Protein AF-E9GDT6-F1 (afdb_monomer_lite)

Structure (mmCIF, N/CA/C/O backbone):
data_AF-E9GDT6-F1
#
_entry.id   AF-E9GDT6-F1
#
loop_
_atom_site.group_PDB
_atom_site.id
_atom_site.type_symbol
_atom_site.label_atom_id
_atom_site.label_alt_id
_atom_site.label_comp_id
_atom_site.label_asym_id
_atom_site.label_entity_id
_atom_site.label_seq_id
_atom_site.pdbx_PDB_ins_code
_atom_site.Cartn_x
_atom_site.Cartn_y
_atom_site.Cartn_z
_atom_site.occupancy
_atom_site.B_iso_or_equiv
_atom_site.auth_seq_id
_atom_site.auth_comp_id
_atom_site.auth_asym_id
_atom_site.auth_atom_id
_atom_site.pdbx_PDB_model_num
ATOM 1 N N . MET A 1 1 ? 36.518 -68.217 -34.421 1.00 42.62 1 MET A N 1
ATOM 2 C CA . MET A 1 1 ? 36.313 -67.340 -33.250 1.00 42.62 1 MET A CA 1
ATOM 3 C C . MET A 1 1 ? 37.168 -66.094 -33.430 1.00 42.62 1 MET A C 1
ATOM 5 O O . MET A 1 1 ? 38.384 -66.192 -33.372 1.00 42.62 1 MET A O 1
ATOM 9 N N . LYS A 1 2 ? 36.540 -64.960 -33.754 1.00 35.53 2 LYS A N 1
ATOM 10 C CA . LYS A 1 2 ? 37.133 -63.612 -33.781 1.00 35.53 2 LYS A CA 1
ATOM 11 C C . LYS A 1 2 ? 36.226 -62.735 -32.908 1.00 35.53 2 LYS A C 1
ATOM 13 O O . LYS A 1 2 ? 35.011 -62.882 -33.054 1.00 35.53 2 LYS A O 1
ATOM 18 N N . PRO A 1 3 ? 36.750 -61.902 -31.997 1.00 42.06 3 PRO A N 1
ATOM 19 C CA . PRO A 1 3 ? 35.906 -61.077 -31.147 1.00 42.06 3 PRO A CA 1
ATOM 20 C C . PRO A 1 3 ? 35.396 -59.866 -31.937 1.00 42.06 3 PRO A C 1
ATOM 22 O O . PRO A 1 3 ? 36.127 -59.266 -32.721 1.00 42.06 3 PRO A O 1
ATOM 25 N N . SER A 1 4 ? 34.119 -59.545 -31.749 1.00 34.94 4 SER A N 1
ATOM 26 C CA . SER A 1 4 ? 33.461 -58.350 -32.269 1.00 34.94 4 SER A CA 1
ATOM 27 C C . SER A 1 4 ? 33.846 -57.134 -31.423 1.00 34.94 4 SER A C 1
ATOM 29 O O . SER A 1 4 ? 33.503 -57.074 -30.241 1.00 34.94 4 SER A O 1
ATOM 31 N N . GLU A 1 5 ? 34.529 -56.161 -32.020 1.00 38.19 5 GLU A N 1
ATOM 32 C CA . GLU A 1 5 ? 34.753 -54.845 -31.418 1.00 38.19 5 GLU A CA 1
ATOM 33 C C . GLU A 1 5 ? 33.483 -53.993 -31.549 1.00 38.19 5 GLU A C 1
ATOM 35 O O . GLU A 1 5 ? 33.106 -53.557 -32.637 1.00 38.19 5 GLU A O 1
ATOM 40 N N . ASN A 1 6 ? 32.809 -53.759 -30.423 1.00 37.72 6 ASN A N 1
ATOM 41 C CA . ASN A 1 6 ? 31.739 -52.773 -30.312 1.00 37.72 6 ASN A CA 1
ATOM 42 C C . ASN A 1 6 ? 32.357 -51.372 -30.207 1.00 37.72 6 ASN A C 1
ATOM 44 O O . ASN A 1 6 ? 32.799 -50.956 -29.137 1.00 37.72 6 ASN A O 1
ATOM 48 N N . PHE A 1 7 ? 32.366 -50.629 -31.313 1.00 34.44 7 PHE A N 1
ATOM 49 C CA . PHE A 1 7 ? 32.666 -49.198 -31.307 1.00 34.44 7 PHE A CA 1
ATOM 50 C C . PHE A 1 7 ? 31.481 -48.419 -30.718 1.00 34.44 7 PHE A C 1
ATOM 52 O O . PHE A 1 7 ? 30.481 -48.164 -31.390 1.00 34.44 7 PHE A O 1
ATOM 59 N N . VAL A 1 8 ? 31.604 -48.008 -29.456 1.00 35.28 8 VAL A N 1
ATOM 60 C CA . VAL A 1 8 ? 30.729 -47.000 -28.848 1.00 35.28 8 VAL A CA 1
ATOM 61 C C . VAL A 1 8 ? 31.073 -45.648 -29.474 1.00 35.28 8 VAL A C 1
ATOM 63 O O . VAL A 1 8 ? 32.099 -45.045 -29.164 1.00 35.28 8 VAL A O 1
ATOM 66 N N . ARG A 1 9 ? 30.225 -45.161 -30.384 1.00 31.59 9 ARG A N 1
ATOM 67 C CA . ARG A 1 9 ? 30.293 -43.777 -30.866 1.00 31.59 9 ARG A CA 1
ATOM 68 C C . ARG A 1 9 ? 29.748 -42.860 -29.772 1.00 31.59 9 ARG A C 1
ATOM 70 O O . ARG A 1 9 ? 28.539 -42.720 -29.624 1.00 31.59 9 ARG A O 1
ATOM 77 N N . ILE A 1 10 ? 30.641 -42.241 -29.006 1.00 31.06 10 ILE A N 1
ATOM 78 C CA . ILE A 1 10 ? 30.292 -41.117 -28.134 1.00 31.06 10 ILE A CA 1
ATOM 79 C C . ILE A 1 10 ? 30.039 -39.917 -29.049 1.00 31.06 10 ILE A C 1
ATOM 81 O O . ILE A 1 10 ? 30.973 -39.320 -29.584 1.00 31.06 10 ILE A O 1
ATOM 85 N N . ALA A 1 11 ? 28.768 -39.591 -29.273 1.00 28.42 11 ALA A N 1
ATOM 86 C CA . ALA A 1 11 ? 28.386 -38.324 -29.873 1.00 28.42 11 ALA A CA 1
ATOM 87 C C . ALA A 1 11 ? 28.656 -37.219 -28.844 1.00 28.42 11 ALA A C 1
ATOM 89 O O . ALA A 1 11 ? 27.900 -37.040 -27.890 1.00 28.42 11 ALA A O 1
ATOM 90 N N . VAL A 1 12 ? 29.764 -36.500 -29.012 1.00 28.36 12 VAL A N 1
ATOM 91 C CA . VAL A 1 12 ? 30.008 -35.254 -28.287 1.00 28.36 12 VAL A CA 1
ATOM 92 C C . VAL A 1 12 ? 29.066 -34.213 -28.887 1.00 28.36 12 VAL A C 1
ATOM 94 O O . VAL A 1 12 ? 29.353 -33.627 -29.927 1.00 28.36 12 VAL A O 1
ATOM 97 N N . VAL A 1 13 ? 27.902 -34.027 -28.264 1.00 28.48 13 VAL A N 1
ATOM 98 C CA . VAL A 1 13 ? 27.007 -32.911 -28.577 1.00 28.48 13 VAL A CA 1
ATOM 99 C C . VAL A 1 13 ? 27.641 -31.658 -27.984 1.00 28.48 13 VAL A C 1
ATOM 101 O O . VAL A 1 13 ? 27.490 -31.359 -26.801 1.00 28.48 13 VAL A O 1
ATOM 104 N N . THR A 1 14 ? 28.409 -30.938 -28.794 1.00 30.16 14 THR A N 1
ATOM 105 C CA . THR A 1 14 ? 28.823 -29.574 -28.472 1.00 30.16 14 THR A CA 1
ATOM 106 C C . THR A 1 14 ? 27.584 -28.686 -28.509 1.00 30.16 14 THR A C 1
ATOM 108 O O . THR A 1 14 ? 27.091 -28.353 -29.585 1.00 30.16 14 THR A O 1
ATOM 111 N N . PHE A 1 15 ? 27.065 -28.311 -27.338 1.00 31.20 15 PHE A N 1
ATOM 112 C CA . PHE A 1 15 ? 26.118 -27.206 -27.219 1.00 31.20 15 PHE A CA 1
ATOM 113 C C . PHE A 1 15 ? 26.881 -25.908 -27.486 1.00 31.20 15 PHE A C 1
ATOM 115 O O . PHE A 1 15 ? 27.437 -25.296 -26.576 1.00 31.20 15 PHE A O 1
ATOM 122 N N . THR A 1 16 ? 26.945 -25.489 -28.745 1.00 30.03 16 THR A N 1
ATOM 123 C CA . THR A 1 16 ? 27.294 -24.112 -29.088 1.00 30.03 16 THR A CA 1
ATOM 124 C C . THR A 1 16 ? 26.115 -23.243 -28.671 1.00 30.03 16 THR A C 1
ATOM 126 O O . THR A 1 16 ? 25.161 -23.048 -29.420 1.00 30.03 16 THR A O 1
ATOM 129 N N . LEU A 1 17 ? 26.158 -22.750 -27.433 1.00 34.25 17 LEU A N 1
ATOM 130 C CA . LEU A 1 17 ? 25.361 -21.598 -27.042 1.00 34.25 17 LEU A CA 1
ATOM 131 C C . LEU A 1 17 ? 25.826 -20.452 -27.938 1.00 34.25 17 LEU A C 1
ATOM 133 O O . LEU A 1 17 ? 26.930 -19.934 -27.766 1.00 34.25 17 LEU A O 1
ATOM 137 N N . VAL A 1 18 ? 25.009 -20.085 -28.923 1.00 34.56 18 VAL A N 1
ATOM 138 C CA . VAL A 1 18 ? 25.156 -18.813 -29.631 1.00 34.56 18 VAL A CA 1
ATOM 139 C C . VAL A 1 18 ? 24.715 -17.731 -28.648 1.00 34.56 18 VAL A C 1
ATOM 141 O O . VAL A 1 18 ? 23.637 -17.160 -28.759 1.00 34.56 18 VAL A O 1
ATOM 144 N N . TYR A 1 19 ? 25.529 -17.504 -27.618 1.00 38.28 19 TYR A N 1
ATOM 145 C CA . TYR A 1 19 ? 25.509 -16.243 -26.904 1.00 38.28 19 TYR A CA 1
ATOM 146 C C . TYR A 1 19 ? 25.952 -15.202 -27.920 1.00 38.28 19 TYR A C 1
ATOM 148 O O . TYR A 1 19 ? 27.039 -15.316 -28.493 1.00 38.28 19 TYR A O 1
ATOM 156 N N . SER A 1 20 ? 25.110 -14.208 -28.190 1.00 39.91 20 SER A N 1
ATOM 157 C CA . SER A 1 20 ? 25.596 -13.030 -28.890 1.00 39.91 20 SER A CA 1
ATOM 158 C C . SER A 1 20 ? 26.776 -12.487 -28.078 1.00 39.91 20 SER A C 1
ATOM 160 O O . SER A 1 20 ? 26.659 -12.242 -26.876 1.00 39.91 20 SER A O 1
ATOM 162 N N . ALA A 1 21 ? 27.935 -12.330 -28.722 1.00 40.53 21 ALA A N 1
ATOM 163 C CA . ALA A 1 21 ? 29.155 -11.833 -28.080 1.00 40.53 21 ALA A CA 1
ATOM 164 C C . ALA A 1 21 ? 28.940 -10.480 -27.359 1.00 40.53 21 ALA A C 1
ATOM 166 O O . ALA A 1 21 ? 29.687 -10.137 -26.445 1.00 40.53 21 ALA A O 1
ATOM 167 N N . THR A 1 22 ? 27.866 -9.762 -27.705 1.00 45.84 22 THR A N 1
ATOM 168 C CA . THR A 1 22 ? 27.430 -8.503 -27.096 1.00 45.84 22 THR A CA 1
ATOM 169 C C . THR A 1 22 ? 26.979 -8.622 -25.636 1.00 45.84 22 THR A C 1
ATOM 171 O O . THR A 1 22 ? 27.192 -7.681 -24.876 1.00 45.84 22 THR A O 1
ATOM 174 N N . ILE A 1 23 ? 26.415 -9.758 -25.195 1.00 43.19 23 ILE A N 1
ATOM 175 C CA . ILE A 1 23 ? 25.997 -9.924 -23.787 1.00 43.19 23 ILE A CA 1
ATOM 176 C C . ILE A 1 23 ? 27.216 -10.195 -22.893 1.00 43.19 23 ILE A C 1
ATOM 178 O O . ILE A 1 23 ? 27.286 -9.703 -21.768 1.00 43.19 23 ILE A O 1
ATOM 182 N N . THR A 1 24 ? 28.218 -10.921 -23.397 1.00 41.47 24 THR A N 1
ATOM 183 C CA . THR A 1 24 ? 29.460 -11.211 -22.662 1.00 41.47 24 THR A CA 1
ATOM 184 C C . THR A 1 24 ? 30.282 -9.957 -22.362 1.00 41.47 24 THR A C 1
ATOM 186 O O . THR A 1 24 ? 30.757 -9.821 -21.233 1.00 41.47 24 THR A O 1
ATOM 189 N N . ASP A 1 25 ? 30.361 -8.992 -23.282 1.00 37.44 25 ASP A N 1
ATOM 190 C CA . ASP A 1 25 ? 31.073 -7.728 -23.026 1.00 37.44 25 ASP A CA 1
ATOM 191 C C . ASP A 1 25 ? 30.394 -6.860 -21.952 1.00 37.44 25 ASP A C 1
ATOM 193 O O . ASP A 1 25 ? 31.061 -6.103 -21.249 1.00 37.44 25 ASP A O 1
ATOM 197 N N . ALA A 1 26 ? 29.083 -7.011 -21.731 1.00 41.03 26 ALA A N 1
ATOM 198 C CA . ALA A 1 26 ? 28.387 -6.316 -20.648 1.00 41.03 26 ALA A CA 1
ATOM 199 C C . ALA A 1 26 ? 28.685 -6.904 -19.253 1.00 41.03 26 ALA A C 1
ATOM 201 O O . ALA A 1 26 ? 28.441 -6.244 -18.243 1.00 41.03 26 ALA A O 1
ATOM 202 N N . THR A 1 27 ? 29.211 -8.132 -19.162 1.00 43.19 27 THR A N 1
ATOM 203 C CA . THR A 1 27 ? 29.396 -8.826 -17.872 1.00 43.19 27 THR A CA 1
ATOM 204 C C . THR A 1 27 ? 30.726 -8.539 -17.174 1.00 43.19 27 THR A C 1
ATOM 206 O O . THR A 1 27 ? 30.811 -8.744 -15.963 1.00 43.19 27 THR A O 1
ATOM 209 N N . TYR A 1 28 ? 31.742 -8.024 -17.878 1.00 38.91 28 TYR A N 1
ATOM 210 C CA . TYR A 1 28 ? 33.104 -7.923 -17.329 1.00 38.91 28 TYR A CA 1
ATOM 211 C C . TYR A 1 28 ? 33.519 -6.538 -16.792 1.00 38.91 28 TYR A C 1
ATOM 213 O O . TYR A 1 28 ? 34.427 -6.470 -15.968 1.00 38.91 28 TYR A O 1
ATOM 221 N N . GLU A 1 29 ? 32.820 -5.446 -17.124 1.00 43.00 29 GLU A N 1
ATOM 222 C CA . GLU A 1 29 ? 33.062 -4.099 -16.546 1.00 43.00 29 GLU A CA 1
ATOM 223 C C . GLU A 1 29 ? 32.140 -3.766 -15.352 1.00 43.00 29 GLU A C 1
ATOM 225 O O . GLU A 1 29 ? 31.760 -2.615 -15.088 1.00 43.00 29 GLU A O 1
ATOM 230 N N . TYR A 1 30 ? 31.703 -4.787 -14.612 1.00 47.88 30 TYR A N 1
ATOM 231 C CA . TYR A 1 30 ? 30.580 -4.621 -13.691 1.00 47.88 30 TYR A CA 1
ATOM 232 C C . TYR A 1 30 ? 30.911 -3.934 -12.351 1.00 47.88 30 TYR A C 1
ATOM 234 O O . TYR A 1 30 ? 30.015 -3.668 -11.553 1.00 47.88 30 TYR A O 1
ATOM 242 N N . TYR A 1 31 ? 32.163 -3.549 -12.106 1.00 48.62 31 TYR A N 1
ATOM 243 C CA . TYR A 1 31 ? 32.559 -2.876 -10.868 1.00 48.62 31 TYR A CA 1
ATOM 244 C C . TYR A 1 31 ? 33.466 -1.676 -11.140 1.00 48.62 31 TYR A C 1
ATOM 246 O O . TYR A 1 31 ? 34.683 -1.764 -11.026 1.00 48.62 31 TYR A O 1
ATOM 254 N N . ASP A 1 32 ? 32.847 -0.529 -11.420 1.00 55.81 32 ASP A N 1
ATOM 255 C CA . ASP A 1 32 ? 33.465 0.759 -11.108 1.00 55.81 32 ASP A CA 1
ATOM 256 C C . ASP A 1 32 ? 32.705 1.399 -9.932 1.00 55.81 32 ASP A C 1
ATOM 258 O O . ASP A 1 32 ? 31.657 2.029 -10.137 1.00 55.81 32 ASP A O 1
ATOM 262 N N . PRO A 1 33 ? 33.182 1.203 -8.686 1.00 51.78 33 PRO A N 1
ATOM 263 C CA . PRO A 1 33 ? 32.577 1.786 -7.492 1.00 51.78 33 PRO A CA 1
ATOM 264 C C . PRO A 1 33 ? 32.643 3.327 -7.445 1.00 51.78 33 PRO A C 1
ATOM 266 O O . PRO A 1 33 ? 32.122 3.903 -6.494 1.00 51.78 33 PRO A O 1
ATOM 269 N N . GLY A 1 34 ? 33.245 3.998 -8.438 1.00 53.25 34 GLY A N 1
ATOM 270 C CA . GLY A 1 34 ? 33.309 5.461 -8.539 1.00 53.25 34 GLY A CA 1
ATOM 271 C C . GLY A 1 34 ? 32.341 6.099 -9.540 1.00 53.25 34 GLY A C 1
ATOM 272 O O . GLY A 1 34 ? 32.252 7.322 -9.596 1.00 53.25 34 GLY A O 1
ATOM 273 N N . SER A 1 35 ? 31.603 5.311 -10.325 1.00 62.16 35 SER A N 1
ATOM 274 C CA . SER A 1 35 ? 30.915 5.836 -11.515 1.00 62.16 35 SER A CA 1
ATOM 275 C C . SER A 1 35 ? 29.661 6.695 -11.237 1.00 62.16 35 SER A C 1
ATOM 277 O O . SER A 1 35 ? 29.151 7.358 -12.144 1.00 62.16 35 SER A O 1
ATOM 279 N N . GLY A 1 36 ? 29.198 6.757 -9.981 1.00 75.75 36 GLY A N 1
ATOM 280 C CA . GLY A 1 36 ? 28.085 7.611 -9.548 1.00 75.75 36 GLY A CA 1
ATOM 281 C C . GLY A 1 36 ? 26.797 7.411 -10.360 1.00 75.75 36 GLY A C 1
ATOM 282 O O . GLY A 1 36 ? 26.612 6.419 -11.068 1.00 75.75 36 GLY A O 1
ATOM 283 N N . THR A 1 37 ? 25.886 8.377 -10.274 1.00 82.12 37 THR A N 1
ATOM 284 C CA . THR A 1 37 ? 24.603 8.346 -10.996 1.00 82.12 37 THR A CA 1
ATOM 285 C C . THR A 1 37 ? 24.788 8.372 -12.517 1.00 82.12 37 THR A C 1
ATOM 287 O O . THR A 1 37 ? 24.095 7.660 -13.241 1.00 82.12 37 THR A O 1
ATOM 290 N N . ALA A 1 38 ? 25.783 9.113 -13.015 1.00 84.25 38 ALA A N 1
ATOM 291 C CA . ALA A 1 38 ? 26.068 9.223 -14.447 1.00 84.25 38 ALA A CA 1
ATOM 292 C C . ALA A 1 38 ? 26.521 7.890 -15.070 1.00 84.25 38 ALA A C 1
ATOM 294 O O . ALA A 1 38 ? 26.060 7.517 -16.149 1.00 84.25 38 ALA A O 1
ATOM 295 N N . GLY A 1 39 ? 27.385 7.145 -14.377 1.00 82.12 39 GLY A N 1
ATOM 296 C CA . GLY A 1 39 ? 27.860 5.842 -14.828 1.00 82.12 39 GLY A CA 1
ATOM 297 C C . GLY A 1 39 ? 26.770 4.782 -14.847 1.00 82.12 39 GLY A C 1
ATOM 298 O O . GLY A 1 39 ? 26.700 3.990 -15.788 1.00 82.12 39 GLY A O 1
ATOM 299 N N . MET A 1 40 ? 25.875 4.801 -13.851 1.00 81.69 40 MET A N 1
ATOM 300 C CA . MET A 1 40 ? 24.670 3.972 -13.881 1.00 81.69 40 MET A CA 1
ATOM 301 C C . MET A 1 40 ? 23.833 4.312 -15.112 1.00 81.69 40 MET A C 1
ATOM 303 O O . MET A 1 40 ? 23.597 3.426 -15.928 1.00 81.69 40 MET A O 1
ATOM 307 N N . MET A 1 41 ? 23.488 5.585 -15.320 1.00 84.69 41 MET A N 1
ATOM 308 C CA . MET A 1 41 ? 22.674 6.019 -16.462 1.00 84.69 41 MET A CA 1
ATOM 309 C C . MET A 1 41 ? 23.278 5.634 -17.819 1.00 84.69 41 MET A C 1
ATOM 311 O O . MET A 1 41 ? 22.560 5.133 -18.679 1.00 84.69 41 MET A O 1
ATOM 315 N N . ALA A 1 42 ? 24.593 5.772 -18.010 1.00 84.38 42 ALA A N 1
ATOM 316 C CA . ALA A 1 42 ? 25.257 5.345 -19.245 1.00 84.38 42 ALA A CA 1
ATOM 317 C C . ALA A 1 42 ? 25.077 3.838 -19.519 1.00 84.38 42 ALA A C 1
ATOM 319 O O . ALA A 1 42 ? 24.827 3.433 -20.656 1.00 84.38 42 ALA A O 1
ATOM 320 N N . LYS A 1 43 ? 25.145 3.003 -18.472 1.00 81.25 43 LYS A N 1
ATOM 321 C CA . LYS A 1 43 ? 24.885 1.558 -18.573 1.00 81.25 43 LYS A CA 1
ATOM 322 C C . LYS A 1 43 ? 23.414 1.265 -18.877 1.00 81.25 43 LYS A C 1
ATOM 324 O O . LYS A 1 43 ? 23.134 0.370 -19.670 1.00 81.25 43 LYS A O 1
ATOM 329 N N . MET A 1 44 ? 22.483 2.020 -18.290 1.00 85.06 44 MET A N 1
ATOM 330 C CA . MET A 1 44 ? 21.049 1.875 -18.571 1.00 85.06 44 MET A CA 1
ATOM 331 C C . MET A 1 44 ? 20.703 2.264 -20.009 1.00 85.06 44 MET A C 1
ATOM 333 O O . MET A 1 44 ? 19.924 1.565 -20.644 1.00 85.06 44 MET A O 1
ATOM 337 N N . ASN A 1 45 ? 21.313 3.324 -20.541 1.00 87.56 45 ASN A N 1
ATOM 338 C CA . ASN A 1 45 ? 21.118 3.741 -21.931 1.00 87.56 45 ASN A CA 1
ATOM 339 C C . ASN A 1 45 ? 21.646 2.681 -22.907 1.00 87.56 45 ASN A C 1
ATOM 341 O O . ASN A 1 45 ? 20.978 2.350 -23.876 1.00 87.56 45 ASN A O 1
ATOM 345 N N . ARG A 1 46 ? 22.798 2.061 -22.612 1.00 85.56 46 ARG A N 1
ATOM 346 C CA . ARG A 1 46 ? 23.288 0.932 -23.419 1.00 85.56 46 ARG A CA 1
ATOM 347 C C . ARG A 1 46 ? 22.324 -0.260 -23.387 1.00 85.56 46 ARG A C 1
ATOM 349 O O . ARG A 1 46 ? 22.092 -0.878 -24.418 1.00 85.56 46 ARG A O 1
ATOM 356 N N . MET A 1 47 ? 21.775 -0.593 -22.216 1.00 83.81 47 MET A N 1
ATOM 357 C CA . MET A 1 47 ? 20.771 -1.658 -22.090 1.00 83.81 47 MET A CA 1
ATOM 358 C C . MET A 1 47 ? 19.520 -1.339 -22.913 1.00 83.81 47 MET A C 1
ATOM 360 O O . MET A 1 47 ? 18.979 -2.212 -23.582 1.00 83.81 47 MET A O 1
ATOM 364 N N . GLU A 1 48 ? 19.082 -0.083 -22.894 1.00 87.94 48 GLU A N 1
ATOM 365 C CA . GLU A 1 48 ? 17.965 0.388 -23.705 1.00 87.94 48 GLU A CA 1
ATOM 366 C C . GLU A 1 48 ? 18.180 0.133 -25.198 1.00 87.94 48 GLU A C 1
ATOM 368 O O . GLU A 1 48 ? 17.297 -0.426 -25.847 1.00 87.94 48 GLU A O 1
ATOM 373 N N . ASP A 1 49 ? 19.355 0.486 -25.724 1.00 87.38 49 ASP A N 1
ATOM 374 C CA . ASP A 1 49 ? 19.701 0.270 -27.130 1.00 87.38 49 ASP A CA 1
ATOM 375 C C . ASP A 1 49 ? 19.640 -1.221 -27.502 1.00 87.38 49 ASP A C 1
ATOM 377 O O . ASP A 1 49 ? 19.145 -1.582 -28.570 1.00 87.38 49 ASP A O 1
ATOM 381 N N . GLU A 1 50 ? 20.114 -2.109 -26.621 1.00 84.38 50 GLU A N 1
ATOM 382 C CA . GLU A 1 50 ? 20.048 -3.560 -26.839 1.00 84.38 50 GLU A CA 1
ATOM 383 C C . GLU A 1 50 ? 18.604 -4.082 -26.812 1.00 84.38 50 GLU A C 1
ATOM 385 O O . GLU A 1 50 ? 18.233 -4.908 -27.649 1.00 84.38 50 GLU A O 1
ATOM 390 N N . ILE A 1 51 ? 17.758 -3.556 -25.921 1.00 86.94 51 ILE A N 1
ATOM 391 C CA . ILE A 1 51 ? 16.325 -3.877 -25.892 1.00 86.94 51 ILE A CA 1
ATOM 392 C C . ILE A 1 51 ? 15.651 -3.422 -27.188 1.00 86.94 51 ILE A C 1
ATOM 394 O O . ILE A 1 51 ? 14.908 -4.196 -27.786 1.00 86.94 51 ILE A O 1
ATOM 398 N N . GLN A 1 52 ? 15.918 -2.201 -27.657 1.00 89.88 52 GLN A N 1
ATOM 399 C CA . GLN A 1 52 ? 15.345 -1.693 -28.908 1.00 89.88 52 GLN A CA 1
ATOM 400 C C . GLN A 1 52 ? 15.732 -2.568 -30.105 1.00 89.88 52 GLN A C 1
ATOM 402 O O . GLN A 1 52 ? 14.875 -2.897 -30.925 1.00 89.88 52 GLN A O 1
ATOM 407 N N . LYS A 1 53 ? 16.997 -3.000 -30.187 1.00 86.12 53 LYS A N 1
ATOM 408 C CA . LYS A 1 53 ? 17.461 -3.923 -31.236 1.00 86.12 53 LYS A CA 1
ATOM 409 C C . LYS A 1 53 ? 16.758 -5.279 -31.165 1.00 86.12 53 LYS A C 1
ATOM 411 O O . LYS A 1 53 ? 16.368 -5.801 -32.205 1.00 86.12 53 LYS A O 1
ATOM 416 N N . ALA A 1 54 ? 16.583 -5.834 -29.964 1.00 84.75 54 ALA A N 1
ATOM 417 C CA . ALA A 1 54 ? 15.890 -7.108 -29.766 1.00 84.75 54 ALA A CA 1
ATOM 418 C C . ALA A 1 54 ? 14.393 -7.020 -30.111 1.00 84.75 54 ALA A C 1
ATOM 420 O O . ALA A 1 54 ? 13.840 -7.929 -30.720 1.00 84.75 54 ALA A O 1
ATOM 421 N N . LEU A 1 55 ? 13.733 -5.909 -29.776 1.00 85.69 55 LEU A N 1
ATOM 422 C CA . LEU A 1 55 ? 12.339 -5.674 -30.165 1.00 85.69 55 LEU A CA 1
ATOM 423 C C . LEU A 1 55 ? 12.197 -5.518 -31.687 1.00 85.69 55 LEU A C 1
ATOM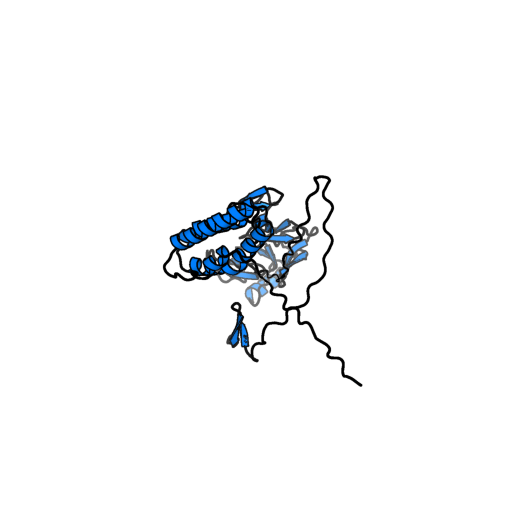 425 O O . LEU A 1 55 ? 11.242 -6.022 -32.270 1.00 85.69 55 LEU A O 1
ATOM 429 N N . ALA A 1 56 ? 13.160 -4.867 -32.344 1.00 87.12 56 ALA A N 1
ATOM 430 C CA . ALA A 1 56 ? 13.168 -4.708 -33.797 1.00 87.12 56 ALA A CA 1
ATOM 431 C C . ALA A 1 56 ? 13.453 -6.016 -34.561 1.00 87.12 56 ALA A C 1
ATOM 433 O O . ALA A 1 56 ? 13.140 -6.101 -35.748 1.00 87.12 56 ALA A O 1
ATOM 434 N N . SER A 1 57 ? 14.046 -7.024 -33.911 1.00 82.50 57 SER A N 1
ATOM 435 C CA . SER A 1 57 ? 14.366 -8.318 -34.527 1.00 82.50 57 SER A CA 1
ATOM 436 C C . SER A 1 57 ? 13.214 -9.335 -34.478 1.00 82.50 57 SER A C 1
ATOM 438 O O . SER A 1 57 ? 13.367 -10.426 -35.026 1.00 82.50 57 SER A O 1
ATOM 440 N N . ASP A 1 58 ? 12.088 -8.996 -33.829 1.00 74.50 58 ASP A N 1
ATOM 441 C CA . ASP A 1 58 ? 10.932 -9.877 -33.562 1.00 74.50 58 ASP A CA 1
ATOM 442 C C . ASP A 1 58 ? 11.320 -11.206 -32.870 1.00 74.50 58 ASP A C 1
ATOM 444 O O . ASP A 1 58 ? 10.637 -12.231 -32.936 1.00 74.50 58 ASP A O 1
ATOM 448 N N . CYS A 1 59 ? 12.470 -11.207 -32.187 1.00 78.44 59 CYS A N 1
ATOM 449 C CA . CYS A 1 59 ? 13.032 -12.376 -31.533 1.00 78.44 59 CYS A CA 1
ATOM 450 C C . CYS A 1 59 ? 12.617 -12.397 -30.058 1.00 78.44 59 CYS A C 1
ATOM 452 O O . CYS A 1 59 ? 13.350 -11.948 -29.177 1.00 78.44 59 CYS A O 1
ATOM 454 N N . SER A 1 60 ? 11.437 -12.956 -29.774 1.00 74.38 60 SER A N 1
ATOM 455 C CA . SER A 1 60 ? 10.878 -13.029 -28.412 1.00 74.38 60 SER A CA 1
ATOM 456 C C . SER A 1 60 ? 11.815 -13.684 -27.385 1.00 74.38 60 SER A C 1
ATOM 458 O O . SER A 1 60 ? 11.790 -13.338 -26.204 1.00 74.38 60 SER A O 1
ATOM 460 N N . THR A 1 61 ? 12.693 -14.590 -27.824 1.00 76.81 61 THR A N 1
ATOM 461 C CA . THR A 1 61 ? 13.708 -15.229 -26.977 1.00 76.81 61 THR A CA 1
ATOM 462 C C . THR A 1 61 ? 14.786 -14.244 -26.521 1.00 76.81 61 THR A C 1
ATOM 464 O O . THR A 1 61 ? 15.131 -14.246 -25.343 1.00 76.81 61 THR A O 1
ATOM 467 N N . GLN A 1 62 ? 15.237 -13.331 -27.390 1.00 76.69 62 GLN A N 1
ATOM 468 C CA . GLN A 1 62 ? 16.185 -12.270 -27.023 1.00 76.69 62 GLN A CA 1
ATOM 469 C C . GLN A 1 62 ? 15.576 -11.301 -26.004 1.00 76.69 62 GLN A C 1
ATOM 471 O O . GLN A 1 62 ? 16.231 -10.936 -25.030 1.00 76.69 62 GLN A O 1
ATOM 476 N N . THR A 1 63 ? 14.308 -10.922 -26.179 1.00 79.75 63 THR A N 1
ATOM 477 C CA . THR A 1 63 ? 13.586 -10.072 -25.218 1.00 79.75 63 THR A CA 1
ATOM 478 C C . THR A 1 63 ? 13.452 -10.754 -23.849 1.00 79.75 63 THR A C 1
ATOM 480 O O . THR A 1 63 ? 13.680 -10.120 -22.817 1.00 79.75 63 THR A O 1
ATOM 483 N N . ASN A 1 64 ? 13.153 -12.057 -23.820 1.00 79.56 64 ASN A N 1
ATOM 484 C CA . ASN A 1 64 ? 13.054 -12.840 -22.582 1.00 79.56 64 ASN A CA 1
ATOM 485 C C . ASN A 1 64 ? 14.405 -13.000 -21.866 1.00 79.56 64 ASN A C 1
ATOM 487 O O . ASN A 1 64 ? 14.469 -12.886 -20.637 1.00 79.56 64 ASN A O 1
ATOM 491 N N . ASP A 1 65 ? 15.483 -13.230 -22.617 1.00 80.12 65 ASP A N 1
ATOM 492 C CA . ASP A 1 65 ? 16.838 -13.334 -22.070 1.00 80.12 65 ASP A CA 1
ATOM 493 C C . ASP A 1 65 ? 17.290 -11.996 -21.471 1.00 80.12 65 ASP A C 1
ATOM 495 O O . ASP A 1 65 ? 17.791 -11.960 -20.343 1.00 80.12 65 ASP A O 1
ATOM 499 N N . LEU A 1 66 ? 17.038 -10.883 -22.172 1.00 82.00 66 LEU A N 1
ATOM 500 C CA . LEU A 1 66 ? 17.311 -9.534 -21.670 1.00 82.00 66 LEU A CA 1
ATOM 501 C C . LEU A 1 66 ? 16.494 -9.220 -20.412 1.00 82.00 66 LEU A C 1
ATOM 503 O O . LEU A 1 66 ? 17.055 -8.723 -19.438 1.00 82.00 66 LEU A O 1
ATOM 507 N N . SER A 1 67 ? 15.203 -9.563 -20.386 1.00 82.38 67 SER A N 1
ATOM 508 C CA . SER A 1 67 ? 14.350 -9.435 -19.195 1.00 82.38 67 SER A CA 1
ATOM 509 C C . SER A 1 67 ? 14.910 -10.211 -18.001 1.00 82.38 67 SER A C 1
ATOM 511 O O . SER A 1 67 ? 15.074 -9.662 -16.907 1.00 82.38 67 SER A O 1
ATOM 513 N N . THR A 1 68 ? 15.293 -11.469 -18.223 1.00 81.81 68 THR A N 1
ATOM 514 C CA . THR A 1 68 ? 15.854 -12.334 -17.181 1.00 81.81 68 THR A CA 1
ATOM 515 C C . THR A 1 68 ? 17.180 -11.786 -16.660 1.00 81.81 68 THR A C 1
ATOM 517 O O . THR A 1 68 ? 17.379 -11.693 -15.446 1.00 81.81 68 THR A O 1
ATOM 520 N N . TYR A 1 69 ? 18.082 -11.381 -17.556 1.00 80.25 69 TYR A N 1
ATOM 521 C CA . TYR A 1 69 ? 19.347 -10.741 -17.199 1.00 80.25 69 TYR A CA 1
ATOM 522 C C . TYR A 1 69 ? 19.116 -9.470 -16.372 1.00 80.25 69 TYR A C 1
ATOM 524 O O . TYR A 1 69 ? 19.753 -9.271 -15.329 1.00 80.25 69 TYR A O 1
ATOM 532 N N . MET A 1 70 ? 18.155 -8.646 -16.799 1.00 85.00 70 MET A N 1
ATOM 533 C CA . MET A 1 70 ? 17.810 -7.399 -16.136 1.00 85.00 70 MET A CA 1
ATOM 534 C C . MET A 1 70 ? 17.339 -7.634 -14.693 1.00 85.00 70 MET A C 1
ATOM 536 O O . MET A 1 70 ? 17.827 -6.972 -13.778 1.00 85.00 70 MET A O 1
ATOM 540 N N . GLN A 1 71 ? 16.445 -8.602 -14.467 1.00 81.31 71 GLN A N 1
ATOM 541 C CA . GLN A 1 71 ? 15.900 -8.895 -13.136 1.00 81.31 71 GLN A CA 1
ATOM 542 C C . GLN A 1 71 ? 16.889 -9.611 -12.205 1.00 81.31 71 GLN A C 1
ATOM 544 O O . GLN A 1 71 ? 16.933 -9.319 -11.011 1.00 81.31 71 GLN A O 1
ATOM 549 N N . THR A 1 72 ? 17.656 -10.576 -12.720 1.00 74.69 72 THR A N 1
ATOM 550 C CA . THR A 1 72 ? 18.416 -11.518 -11.875 1.00 74.69 72 THR A CA 1
ATOM 551 C C . THR A 1 72 ? 19.831 -11.057 -11.555 1.00 74.69 72 THR A C 1
ATOM 553 O O . THR A 1 72 ? 20.348 -11.368 -10.482 1.00 74.69 72 THR A O 1
ATOM 556 N N . LEU A 1 73 ? 20.464 -10.318 -12.467 1.00 74.44 73 LEU A N 1
ATOM 557 C CA . LEU A 1 73 ? 21.862 -9.907 -12.341 1.00 74.44 73 LEU A CA 1
ATOM 558 C C . LEU A 1 73 ? 21.992 -8.391 -12.300 1.00 74.44 73 LEU A C 1
ATOM 560 O O . LEU A 1 73 ? 22.662 -7.845 -11.424 1.00 74.44 73 LEU A O 1
ATOM 564 N N . TRP A 1 74 ? 21.353 -7.700 -13.236 1.00 81.88 74 TRP A N 1
ATOM 565 C CA . TRP A 1 74 ? 21.572 -6.273 -13.423 1.00 81.88 74 TRP A CA 1
ATOM 566 C C . TRP A 1 74 ? 20.952 -5.442 -12.288 1.00 81.88 74 TRP A C 1
ATOM 568 O O . TRP A 1 74 ? 21.660 -4.686 -11.617 1.00 81.88 74 TRP A O 1
ATOM 578 N N . TRP A 1 75 ? 19.657 -5.635 -12.010 1.00 82.69 75 TRP A N 1
ATOM 579 C CA . TRP A 1 75 ? 18.909 -4.848 -11.026 1.00 82.69 75 TRP A CA 1
ATOM 580 C C . TRP A 1 75 ? 19.428 -4.966 -9.587 1.00 82.69 75 TRP A C 1
ATOM 582 O O . TRP A 1 75 ? 19.635 -3.920 -8.970 1.00 82.69 75 TRP A O 1
ATOM 592 N N . PRO A 1 76 ? 19.737 -6.159 -9.038 1.00 80.31 76 PRO A N 1
ATOM 593 C CA . PRO A 1 76 ? 20.301 -6.258 -7.691 1.00 80.31 76 PRO A CA 1
ATOM 594 C C . PRO A 1 76 ? 21.605 -5.465 -7.528 1.00 80.31 76 PRO A C 1
ATOM 596 O O . PRO A 1 76 ? 21.844 -4.856 -6.484 1.00 80.31 76 PRO A O 1
ATOM 599 N N . ASN A 1 77 ? 22.435 -5.414 -8.575 1.00 75.38 77 ASN A N 1
ATOM 600 C CA . ASN A 1 77 ? 23.649 -4.606 -8.558 1.00 75.38 77 ASN A CA 1
ATOM 601 C C . ASN A 1 77 ? 23.351 -3.101 -8.638 1.00 75.38 77 ASN A C 1
ATOM 603 O O . ASN A 1 77 ? 23.998 -2.323 -7.939 1.00 75.38 77 ASN A O 1
ATOM 607 N N . ILE A 1 78 ? 22.371 -2.680 -9.444 1.00 79.38 78 ILE A N 1
ATOM 608 C CA . ILE A 1 78 ? 21.920 -1.282 -9.471 1.00 79.38 78 ILE A CA 1
ATOM 609 C C . ILE A 1 78 ? 21.377 -0.875 -8.098 1.00 79.38 78 ILE A C 1
ATOM 611 O O . ILE A 1 78 ? 21.809 0.140 -7.565 1.00 79.38 78 ILE A O 1
ATOM 615 N N . GLN A 1 79 ? 20.536 -1.695 -7.462 1.00 81.38 79 GLN A N 1
ATOM 616 C CA . GLN A 1 79 ? 20.044 -1.437 -6.103 1.00 81.38 79 GLN A CA 1
ATOM 617 C C . GLN A 1 79 ? 21.184 -1.314 -5.086 1.00 81.38 79 GLN A C 1
ATOM 619 O O . GLN A 1 79 ? 21.176 -0.418 -4.241 1.00 81.38 79 GLN A O 1
ATOM 624 N N . TYR A 1 80 ? 22.198 -2.177 -5.190 1.00 81.06 80 TYR A N 1
ATOM 625 C CA . TYR A 1 80 ? 23.393 -2.100 -4.353 1.00 81.06 80 TYR A CA 1
ATOM 626 C C . TYR A 1 80 ? 24.140 -0.767 -4.523 1.00 81.06 80 TYR A C 1
ATOM 628 O O . TYR A 1 80 ? 24.589 -0.193 -3.529 1.00 81.06 80 TYR A O 1
ATOM 636 N N . GLN A 1 81 ? 24.270 -0.249 -5.746 1.00 80.75 81 GLN A N 1
ATOM 637 C CA . GLN A 1 81 ? 24.891 1.058 -5.994 1.00 80.75 81 GLN A CA 1
ATOM 638 C C . GLN A 1 81 ? 23.987 2.218 -5.549 1.00 80.75 81 GLN A C 1
ATOM 640 O O . GLN A 1 81 ? 24.453 3.140 -4.883 1.00 80.75 81 GLN A O 1
ATOM 645 N N . MET A 1 82 ? 22.683 2.136 -5.824 1.00 82.69 82 MET A N 1
ATOM 646 C CA . MET A 1 82 ? 21.688 3.136 -5.429 1.00 82.69 82 MET A CA 1
ATOM 647 C C . MET A 1 82 ? 21.652 3.375 -3.918 1.00 82.69 82 MET A C 1
ATOM 649 O O . MET A 1 82 ? 21.524 4.513 -3.478 1.00 82.69 82 MET A O 1
ATOM 653 N N . ALA A 1 83 ? 21.835 2.324 -3.114 1.00 84.38 83 ALA A N 1
ATOM 654 C CA . ALA A 1 83 ? 21.886 2.426 -1.656 1.00 84.38 83 ALA A CA 1
ATOM 655 C C . ALA A 1 83 ? 23.050 3.293 -1.122 1.00 84.38 83 ALA A C 1
ATOM 657 O O . ALA A 1 83 ? 23.110 3.560 0.078 1.00 84.38 83 ALA A O 1
ATOM 658 N N . ARG A 1 84 ? 23.987 3.713 -1.984 1.00 86.19 84 ARG A N 1
ATOM 659 C CA . ARG A 1 84 ? 25.159 4.536 -1.637 1.00 86.19 84 ARG A CA 1
ATOM 660 C C . ARG A 1 84 ? 25.096 5.969 -2.154 1.00 86.19 84 ARG A C 1
ATOM 662 O O . ARG A 1 84 ? 26.008 6.736 -1.859 1.00 86.19 84 ARG A O 1
ATOM 669 N N . ILE A 1 85 ? 24.059 6.327 -2.907 1.00 83.12 85 ILE A N 1
ATOM 670 C CA . ILE A 1 85 ? 23.868 7.683 -3.431 1.00 83.12 85 ILE A CA 1
ATOM 671 C C . ILE A 1 85 ? 22.683 8.375 -2.734 1.00 83.12 85 ILE A C 1
ATOM 673 O O . ILE A 1 85 ? 21.777 7.690 -2.240 1.00 83.12 85 ILE A O 1
ATOM 677 N N . PRO A 1 86 ? 22.662 9.721 -2.678 1.00 89.56 86 PRO A N 1
ATOM 678 C CA . PRO A 1 86 ? 21.557 10.474 -2.087 1.00 89.56 86 PRO A CA 1
ATOM 679 C C . PRO A 1 86 ? 20.204 10.138 -2.728 1.00 89.56 86 PRO A C 1
ATOM 681 O O . PRO A 1 86 ? 20.120 9.927 -3.935 1.00 89.56 86 PRO A O 1
ATOM 684 N N . THR A 1 87 ? 19.118 10.166 -1.949 1.00 87.50 87 THR A N 1
ATOM 685 C CA . THR A 1 87 ? 17.761 9.818 -2.419 1.00 87.50 87 THR A CA 1
ATOM 686 C C . THR A 1 87 ? 17.316 10.624 -3.643 1.00 87.50 87 THR A C 1
ATOM 688 O O . THR A 1 87 ? 16.651 10.090 -4.524 1.00 87.50 87 THR A O 1
ATOM 691 N N . GLN A 1 88 ? 17.714 11.897 -3.738 1.00 89.62 88 GLN A N 1
ATOM 692 C CA . GLN A 1 88 ? 17.403 12.747 -4.894 1.00 89.62 88 GLN A CA 1
ATOM 693 C C . GLN A 1 88 ? 18.025 12.219 -6.196 1.00 89.62 88 GLN A C 1
ATOM 695 O O . GLN A 1 88 ? 17.412 12.310 -7.254 1.00 89.62 88 GLN A O 1
ATOM 700 N N . GLU A 1 89 ? 19.210 11.615 -6.115 1.00 89.12 89 GLU A N 1
ATOM 701 C CA . GLU A 1 89 ? 19.904 11.035 -7.266 1.00 89.12 89 GLU A CA 1
ATOM 702 C C . GLU A 1 89 ? 19.384 9.638 -7.639 1.00 89.12 89 GLU A C 1
ATOM 704 O O . GLU A 1 89 ? 19.613 9.163 -8.749 1.00 89.12 89 GLU A O 1
ATOM 709 N N . GLN A 1 90 ? 18.642 8.980 -6.745 1.00 89.19 90 GLN A N 1
ATOM 710 C CA . GLN A 1 90 ? 18.036 7.675 -7.021 1.00 89.19 90 GLN A CA 1
ATOM 711 C C . GLN A 1 90 ? 16.850 7.777 -7.989 1.00 89.19 90 GLN A C 1
ATOM 713 O O . GLN A 1 90 ? 16.604 6.843 -8.750 1.00 89.19 90 GLN A O 1
ATOM 718 N N . VAL A 1 91 ? 16.132 8.904 -7.986 1.00 89.94 91 VAL A N 1
ATOM 719 C CA . VAL A 1 91 ? 14.928 9.128 -8.805 1.00 89.94 91 VAL A CA 1
ATOM 720 C C . VAL A 1 91 ? 15.158 8.877 -10.305 1.00 89.94 91 VAL A C 1
ATOM 722 O O . VAL A 1 91 ? 14.431 8.053 -10.864 1.00 89.94 91 VAL A O 1
ATOM 725 N N . PRO A 1 92 ? 16.151 9.495 -10.979 1.00 90.94 92 PRO A N 1
ATOM 726 C CA . PRO A 1 92 ? 16.378 9.255 -12.408 1.00 90.94 92 PRO A CA 1
ATOM 727 C C . PRO A 1 92 ? 16.744 7.795 -12.718 1.00 90.94 92 PRO A C 1
ATOM 729 O O . PRO A 1 92 ? 16.314 7.258 -13.737 1.00 90.94 92 PRO A O 1
ATOM 732 N N . VAL A 1 93 ? 17.470 7.121 -11.818 1.00 89.81 93 VAL A N 1
ATOM 733 C CA . VAL A 1 93 ? 17.813 5.696 -11.965 1.00 89.81 93 VAL A CA 1
ATOM 734 C C . VAL A 1 93 ? 16.553 4.828 -11.889 1.00 89.81 93 VAL A C 1
ATOM 736 O O . VAL A 1 93 ? 16.365 3.936 -12.711 1.00 89.81 93 VAL A O 1
ATOM 739 N N . GLN A 1 94 ? 15.644 5.106 -10.950 1.00 89.38 94 GLN A N 1
ATOM 740 C CA . GLN A 1 94 ? 14.367 4.386 -10.845 1.00 89.38 94 GLN A CA 1
ATOM 741 C C . GLN A 1 94 ? 13.478 4.610 -12.069 1.00 89.38 94 GLN A C 1
ATOM 743 O O . GLN A 1 94 ? 12.890 3.658 -12.579 1.00 89.38 94 GLN A O 1
ATOM 748 N N . GLN A 1 95 ? 13.399 5.852 -12.554 1.00 91.69 95 GLN A N 1
ATOM 749 C CA . GLN A 1 95 ? 12.620 6.201 -13.743 1.00 91.69 95 GLN A CA 1
ATOM 750 C C . GLN A 1 95 ? 13.126 5.463 -14.980 1.00 91.69 95 GLN A C 1
ATOM 752 O O . GLN A 1 95 ? 12.342 4.833 -15.690 1.00 91.69 95 GLN A O 1
ATOM 757 N N . GLN A 1 96 ? 14.441 5.473 -15.204 1.00 91.44 96 GLN A N 1
ATOM 758 C CA . GLN A 1 96 ? 15.027 4.762 -16.332 1.00 91.44 96 GLN A CA 1
ATOM 759 C C . GLN A 1 96 ? 14.845 3.245 -16.190 1.00 91.44 96 GLN A C 1
ATOM 761 O O . GLN A 1 96 ? 14.590 2.565 -17.178 1.00 91.44 96 GLN A O 1
ATOM 766 N N . TYR A 1 97 ? 14.895 2.694 -14.974 1.00 89.94 97 TYR A N 1
ATOM 767 C CA . TYR A 1 97 ? 14.673 1.263 -14.761 1.00 89.94 97 TYR A CA 1
ATOM 768 C C . TYR A 1 97 ? 13.236 0.857 -15.099 1.00 89.94 97 TYR A C 1
ATOM 770 O O . TYR A 1 97 ? 13.026 -0.100 -15.843 1.00 89.94 97 TYR A O 1
ATOM 778 N N . ALA A 1 98 ? 12.251 1.621 -14.619 1.00 90.81 98 ALA A N 1
ATOM 779 C CA . ALA A 1 98 ? 10.848 1.383 -14.937 1.00 90.81 98 ALA A CA 1
ATOM 780 C C . ALA A 1 98 ? 10.578 1.473 -16.444 1.00 90.81 98 ALA A C 1
ATOM 782 O O . ALA A 1 98 ? 9.829 0.657 -16.982 1.00 90.81 98 ALA A O 1
ATOM 783 N N . ARG A 1 99 ? 11.251 2.394 -17.143 1.00 92.75 99 ARG A N 1
ATOM 784 C CA . ARG A 1 99 ? 11.185 2.499 -18.602 1.00 92.75 99 ARG A CA 1
ATOM 785 C C . ARG A 1 99 ? 11.692 1.237 -19.304 1.00 92.75 99 ARG A C 1
ATOM 787 O O . ARG A 1 99 ? 11.012 0.733 -20.195 1.00 92.75 99 ARG A O 1
ATOM 794 N N . LEU A 1 100 ? 12.835 0.691 -18.886 1.00 91.62 100 LEU A N 1
ATOM 795 C CA . LEU A 1 100 ? 13.358 -0.568 -19.437 1.00 91.62 100 LEU A CA 1
ATOM 796 C C . LEU A 1 100 ? 12.416 -1.744 -19.145 1.00 91.62 100 LEU A C 1
ATOM 798 O O . LEU A 1 100 ? 12.163 -2.567 -20.022 1.00 91.62 100 LEU A O 1
ATOM 802 N N . GLN A 1 101 ? 11.838 -1.793 -17.940 1.00 91.62 101 GLN A N 1
ATOM 803 C CA . GLN A 1 101 ? 10.828 -2.793 -17.594 1.00 91.62 101 GLN A CA 1
ATOM 804 C C . GLN A 1 101 ? 9.588 -2.700 -18.487 1.00 91.62 101 GLN A C 1
ATOM 806 O O . GLN A 1 101 ? 9.071 -3.732 -18.907 1.00 91.62 101 GLN A O 1
ATOM 811 N N . TYR A 1 102 ? 9.122 -1.487 -18.783 1.00 93.25 102 TYR A N 1
ATOM 812 C CA . TYR A 1 102 ? 7.990 -1.259 -19.676 1.00 93.25 102 TYR A CA 1
ATOM 813 C C . TYR A 1 102 ? 8.294 -1.723 -21.106 1.00 93.25 102 TYR A C 1
ATOM 815 O O . TYR A 1 102 ? 7.512 -2.470 -21.688 1.00 93.25 102 TYR A O 1
ATOM 823 N N . MET A 1 103 ? 9.466 -1.372 -21.648 1.00 91.75 103 MET A N 1
ATOM 824 C CA . MET A 1 103 ? 9.894 -1.815 -22.985 1.00 91.75 103 MET A CA 1
ATOM 825 C C . MET A 1 103 ? 9.962 -3.342 -23.114 1.00 91.75 103 MET A C 1
ATOM 827 O O . MET A 1 103 ? 9.642 -3.893 -24.162 1.00 91.75 103 MET A O 1
ATOM 831 N N . LEU A 1 104 ? 10.364 -4.025 -22.043 1.00 90.31 104 LEU A N 1
ATOM 832 C CA . LEU A 1 104 ? 10.456 -5.483 -21.981 1.00 90.31 104 LEU A CA 1
ATOM 833 C C . LEU A 1 104 ? 9.136 -6.167 -21.577 1.00 90.31 104 LEU A C 1
ATOM 835 O O . LEU A 1 104 ? 9.121 -7.378 -21.366 1.00 90.31 104 LEU A O 1
ATOM 839 N N . GLY A 1 105 ? 8.040 -5.417 -21.415 1.00 90.00 105 GLY A N 1
ATOM 840 C CA . GLY A 1 105 ? 6.732 -5.953 -21.022 1.00 90.00 105 GLY A CA 1
ATOM 841 C C . GLY A 1 105 ? 6.651 -6.473 -19.579 1.00 90.00 105 GLY A C 1
ATOM 842 O O . GLY A 1 105 ? 5.677 -7.128 -19.216 1.00 90.00 105 GLY A O 1
ATOM 843 N N . MET A 1 106 ? 7.654 -6.191 -18.741 1.00 88.81 106 MET A N 1
ATOM 844 C CA . MET A 1 106 ? 7.656 -6.537 -17.313 1.00 88.81 106 MET A CA 1
ATOM 845 C C . MET A 1 106 ? 6.821 -5.578 -16.467 1.00 88.81 106 MET A C 1
ATOM 847 O O . MET A 1 106 ? 6.321 -5.966 -15.414 1.00 88.81 106 MET A O 1
ATOM 851 N N . ARG A 1 107 ? 6.720 -4.316 -16.896 1.00 91.94 107 ARG A N 1
ATOM 852 C CA . ARG A 1 107 ? 5.786 -3.326 -16.352 1.00 91.94 107 ARG A CA 1
ATOM 853 C C . ARG A 1 107 ? 4.766 -2.978 -17.420 1.00 91.94 107 ARG A C 1
ATOM 855 O O . ARG A 1 107 ? 5.074 -2.991 -18.608 1.00 91.94 107 ARG A O 1
ATOM 862 N N . LYS A 1 108 ? 3.555 -2.652 -16.984 1.00 95.00 108 LYS A N 1
ATOM 863 C CA . LYS A 1 108 ? 2.439 -2.314 -17.871 1.00 95.00 108 LYS A CA 1
ATOM 864 C C . LYS A 1 108 ? 2.265 -0.810 -18.056 1.00 95.00 108 LYS A C 1
ATOM 866 O O . LYS A 1 108 ? 1.747 -0.393 -19.082 1.00 95.00 108 LYS A O 1
ATOM 871 N N . CYS A 1 109 ? 2.726 -0.016 -17.094 1.00 95.19 109 CYS A N 1
ATOM 872 C CA . CYS A 1 109 ? 2.730 1.437 -17.133 1.00 95.19 109 CYS A CA 1
ATOM 873 C C . CYS A 1 109 ? 4.165 1.973 -17.224 1.00 95.19 109 CYS A C 1
ATOM 875 O O . CYS A 1 109 ? 5.069 1.435 -16.572 1.00 95.19 109 CYS A O 1
ATOM 877 N N . PRO A 1 110 ? 4.389 3.038 -18.015 1.00 90.94 110 PRO A N 1
ATOM 878 C CA . PRO A 1 110 ? 5.717 3.606 -18.220 1.00 90.94 110 PRO A CA 1
ATOM 879 C C . PRO A 1 110 ? 6.212 4.416 -17.014 1.00 90.94 110 PRO A C 1
ATOM 881 O O . PRO A 1 110 ? 7.417 4.488 -16.778 1.00 90.94 110 PRO A O 1
ATOM 884 N N . SER A 1 111 ? 5.305 5.031 -16.248 1.00 91.88 111 SER A N 1
ATOM 885 C CA . SER A 1 111 ? 5.656 5.860 -15.094 1.00 91.88 111 SER A CA 1
ATOM 886 C C . SER A 1 111 ? 5.961 5.022 -13.846 1.00 91.88 111 SER A C 1
ATOM 888 O O . SER A 1 111 ? 5.323 4.004 -13.567 1.00 91.88 111 SER A O 1
ATOM 890 N N . THR A 1 112 ? 6.914 5.488 -13.034 1.00 91.19 112 THR A N 1
ATOM 891 C CA . THR A 1 112 ? 7.168 4.948 -11.685 1.00 91.19 112 THR A CA 1
ATOM 892 C C . THR A 1 112 ? 6.080 5.323 -10.684 1.00 91.19 112 THR A C 1
ATOM 894 O O . THR A 1 112 ? 6.008 4.723 -9.616 1.00 91.19 112 THR A O 1
ATOM 897 N N . GLN A 1 113 ? 5.254 6.315 -11.014 1.00 93.06 113 GLN A N 1
ATOM 898 C CA . GLN A 1 113 ? 4.171 6.812 -10.168 1.00 93.06 113 GLN A CA 1
ATOM 899 C C . GLN A 1 113 ? 2.816 6.213 -10.547 1.00 93.06 113 GLN A C 1
ATOM 901 O O . GLN A 1 113 ? 1.812 6.567 -9.943 1.00 93.06 113 GLN A O 1
ATOM 906 N N . GLU A 1 114 ? 2.777 5.303 -11.523 1.00 95.06 114 GLU A N 1
ATOM 907 C CA . GLU A 1 114 ? 1.544 4.694 -12.012 1.00 95.06 114 GLU A CA 1
ATOM 908 C C . GLU A 1 114 ? 1.566 3.173 -11.884 1.00 95.06 114 GLU A C 1
ATOM 910 O O . GLU A 1 114 ? 2.614 2.520 -11.941 1.00 95.06 114 GLU A O 1
ATOM 915 N N . THR A 1 115 ? 0.373 2.604 -11.761 1.00 95.75 115 THR A N 1
ATOM 916 C CA . THR A 1 115 ? 0.131 1.168 -11.766 1.00 95.75 115 THR A CA 1
ATOM 917 C C . THR A 1 115 ? -1.012 0.798 -12.692 1.00 95.75 115 THR A C 1
ATOM 919 O O . THR A 1 115 ? -1.944 1.579 -12.889 1.00 95.75 115 THR A O 1
ATOM 922 N N . PHE A 1 116 ? -0.928 -0.389 -13.289 1.00 96.75 116 PHE A N 1
ATOM 923 C CA . PHE A 1 116 ? -1.930 -0.848 -14.236 1.00 96.75 116 PHE A CA 1
ATOM 924 C C . PHE A 1 116 ? -3.092 -1.497 -13.506 1.00 96.75 116 PHE A C 1
ATOM 926 O O . PHE A 1 116 ? -2.933 -2.531 -12.856 1.00 96.75 116 PHE A O 1
ATOM 933 N N . TYR A 1 117 ? -4.279 -0.928 -13.643 1.00 96.75 117 TYR A N 1
ATOM 934 C CA . TYR A 1 117 ? -5.478 -1.414 -12.985 1.00 96.75 117 TYR A CA 1
ATOM 935 C C . TYR A 1 117 ? -6.675 -1.269 -13.923 1.00 96.75 117 TYR A C 1
ATOM 937 O O . TYR A 1 117 ? -6.828 -0.261 -14.594 1.00 96.75 117 TYR A O 1
ATOM 945 N N . GLN A 1 118 ? -7.500 -2.317 -14.015 1.00 94.56 118 GLN A N 1
ATOM 946 C CA . GLN A 1 118 ? -8.721 -2.334 -14.840 1.00 94.56 118 GLN A CA 1
ATOM 947 C C . GLN A 1 118 ? -8.545 -1.923 -16.319 1.00 94.56 118 GLN A C 1
ATOM 949 O O . GLN A 1 118 ? -9.492 -1.473 -16.952 1.00 94.56 118 GLN A O 1
ATOM 954 N N . GLY A 1 119 ? -7.367 -2.163 -16.904 1.00 94.56 119 GLY A N 1
ATOM 955 C CA . GLY A 1 119 ? -7.112 -1.893 -18.323 1.00 94.56 119 GLY A CA 1
ATOM 956 C C . GLY A 1 119 ? -6.374 -0.584 -18.598 1.00 94.56 119 GLY A C 1
ATOM 957 O O . GLY A 1 119 ? -5.960 -0.371 -19.734 1.00 94.56 119 GLY A O 1
ATOM 958 N N . GLU A 1 120 ? -6.161 0.250 -17.581 1.00 95.94 120 GLU A N 1
ATOM 959 C CA . GLU A 1 120 ? -5.558 1.576 -17.720 1.00 95.94 120 GLU A CA 1
ATOM 960 C C . GLU A 1 120 ? -4.460 1.811 -16.671 1.00 95.94 120 GLU A C 1
ATOM 962 O O . GLU A 1 120 ? -4.305 1.055 -15.708 1.00 95.94 120 GLU A O 1
ATOM 967 N N . CYS A 1 121 ? -3.661 2.857 -16.882 1.00 96.12 121 CYS A N 1
ATOM 968 C CA . CYS A 1 121 ? -2.649 3.305 -15.932 1.00 96.12 121 CYS A CA 1
ATOM 969 C C . CYS A 1 121 ? -3.230 4.378 -15.017 1.00 96.12 121 CYS A C 1
ATOM 971 O O . CYS A 1 121 ? -3.806 5.358 -15.482 1.00 96.12 121 CYS A O 1
ATOM 973 N N . HIS A 1 122 ? -3.054 4.192 -13.712 1.00 96.12 122 HIS A N 1
ATOM 974 C CA . HIS A 1 122 ? -3.540 5.108 -12.688 1.00 96.12 122 HIS A CA 1
ATOM 975 C C . HIS A 1 122 ? -2.420 5.471 -11.719 1.00 96.12 122 HIS A C 1
ATOM 977 O O . HIS A 1 122 ? -1.571 4.634 -11.411 1.00 96.12 122 HIS A O 1
ATOM 983 N N . GLU A 1 123 ? -2.446 6.697 -11.199 1.00 95.00 123 GLU A N 1
ATOM 984 C CA . GLU A 1 123 ? -1.492 7.155 -10.190 1.00 95.00 123 GLU A CA 1
ATOM 985 C C . GLU A 1 123 ? -1.588 6.305 -8.910 1.00 95.00 123 GLU A C 1
ATOM 987 O O . GLU A 1 123 ? -2.669 6.003 -8.400 1.00 95.00 123 GLU A O 1
ATOM 992 N N . ILE A 1 124 ? -0.437 5.897 -8.383 1.00 93.31 124 ILE A N 1
ATOM 993 C CA . ILE A 1 124 ? -0.341 5.119 -7.150 1.00 93.31 124 ILE A CA 1
ATOM 994 C C . ILE A 1 124 ? -0.730 6.015 -5.976 1.00 93.31 124 ILE A C 1
ATOM 996 O O . ILE A 1 124 ? -0.297 7.157 -5.860 1.00 93.31 124 ILE A O 1
ATOM 1000 N N . GLY A 1 125 ? -1.505 5.475 -5.043 1.00 88.69 125 GLY A N 1
ATOM 1001 C CA . GLY A 1 125 ? -1.861 6.183 -3.825 1.00 88.69 125 GLY A CA 1
ATOM 1002 C C . GLY A 1 125 ? -3.113 7.055 -3.933 1.00 88.69 125 GLY A C 1
ATOM 1003 O O . GLY A 1 125 ? -3.525 7.626 -2.920 1.00 88.69 125 GLY A O 1
ATOM 1004 N N . VAL A 1 126 ? -3.773 7.113 -5.090 1.00 87.44 126 VAL A N 1
ATOM 1005 C CA . VAL A 1 126 ? -5.098 7.739 -5.193 1.00 87.44 126 VAL A CA 1
ATOM 1006 C C . VAL A 1 126 ? -6.125 6.949 -4.378 1.00 87.44 126 VAL A C 1
ATOM 1008 O O . VAL A 1 126 ? -6.071 5.719 -4.302 1.00 87.44 126 VAL A O 1
ATOM 1011 N N . SER A 1 127 ? -7.033 7.667 -3.716 1.00 84.94 127 SER A N 1
ATOM 1012 C CA . SER A 1 127 ? -8.135 7.098 -2.926 1.00 84.94 127 SER A CA 1
ATOM 1013 C C . SER A 1 127 ? -9.471 7.424 -3.588 1.00 84.94 127 SER A C 1
ATOM 1015 O O . SER A 1 127 ? -9.624 8.495 -4.177 1.00 84.94 127 SER A O 1
ATOM 1017 N N . GLY A 1 128 ? -10.448 6.523 -3.486 1.00 82.06 128 GLY A N 1
ATOM 1018 C CA . GLY A 1 128 ? -11.616 6.579 -4.372 1.00 82.06 128 GLY A CA 1
ATOM 1019 C C . GLY A 1 128 ? -11.227 6.096 -5.770 1.00 82.06 128 GLY A C 1
ATOM 1020 O O . GLY A 1 128 ? -10.394 5.207 -5.865 1.00 82.06 128 GLY A O 1
ATOM 1021 N N . ASN A 1 129 ? -11.792 6.658 -6.843 1.00 85.75 129 ASN A N 1
ATOM 1022 C CA . ASN A 1 129 ? -11.617 6.153 -8.215 1.00 85.75 129 ASN A CA 1
ATOM 1023 C C . ASN A 1 129 ? -10.129 5.973 -8.610 1.00 85.75 129 ASN A C 1
ATOM 1025 O O . ASN A 1 129 ? -9.378 6.944 -8.5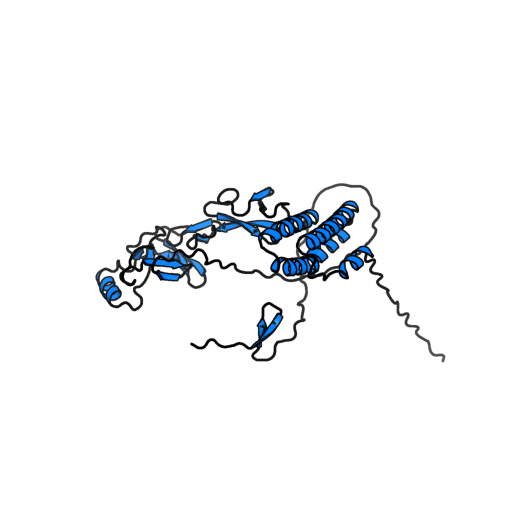01 1.00 85.75 129 ASN A O 1
ATOM 1029 N N . PRO A 1 130 ? -9.684 4.787 -9.079 1.00 92.75 130 PRO A N 1
ATOM 1030 C CA . PRO A 1 130 ? -10.459 3.606 -9.510 1.00 92.75 130 PRO A CA 1
ATOM 1031 C C . PRO A 1 130 ? -10.816 2.604 -8.396 1.00 92.75 130 PRO A C 1
ATOM 1033 O O . PRO A 1 130 ? -11.451 1.576 -8.637 1.00 92.75 130 PRO A O 1
ATOM 1036 N N . CYS A 1 131 ? -10.407 2.879 -7.165 1.00 92.19 131 CYS A N 1
ATOM 1037 C CA . CYS A 1 131 ? -10.708 2.068 -6.001 1.00 92.19 131 CYS A CA 1
ATOM 1038 C C . CYS A 1 131 ? -12.073 2.383 -5.361 1.00 92.19 131 CYS A C 1
ATOM 1040 O O . CYS A 1 131 ? -12.600 3.496 -5.456 1.00 92.19 131 CYS A O 1
ATOM 1042 N N . PRO A 1 132 ? -12.665 1.404 -4.656 1.00 90.44 132 PRO A N 1
ATOM 1043 C CA . PRO A 1 132 ? -13.837 1.649 -3.827 1.00 90.44 132 PRO A CA 1
ATOM 1044 C C . PRO A 1 132 ? -13.563 2.642 -2.687 1.00 90.44 132 PRO A C 1
ATOM 1046 O O . PRO A 1 132 ? -12.429 3.038 -2.405 1.00 90.44 132 PRO A O 1
ATOM 1049 N N . ARG A 1 133 ? -14.626 3.031 -1.980 1.00 86.94 133 ARG A N 1
ATOM 1050 C CA . ARG A 1 133 ? -14.529 3.923 -0.819 1.00 86.94 133 ARG A CA 1
ATOM 1051 C C . ARG A 1 133 ? -13.607 3.334 0.260 1.00 86.94 133 ARG A C 1
ATOM 1053 O O . ARG A 1 133 ? -13.606 2.127 0.491 1.00 86.94 133 ARG A O 1
ATOM 1060 N N . ASN A 1 134 ? -12.854 4.206 0.938 1.00 86.44 134 ASN A N 1
ATOM 1061 C CA . ASN A 1 134 ? -11.883 3.865 1.992 1.00 86.44 134 ASN A CA 1
ATOM 1062 C C . ASN A 1 134 ? -10.747 2.932 1.523 1.00 86.44 134 ASN A C 1
ATOM 1064 O O . ASN A 1 134 ? -10.043 2.340 2.345 1.00 86.44 134 ASN A O 1
ATOM 1068 N N . GLN A 1 135 ? -10.570 2.802 0.207 1.00 90.56 135 GLN A N 1
ATOM 1069 C CA . GLN A 1 135 ? -9.473 2.074 -0.407 1.00 90.56 135 GLN A CA 1
ATOM 1070 C C . GLN A 1 135 ? -8.566 3.026 -1.178 1.00 90.56 135 GLN A C 1
ATOM 1072 O O . GLN A 1 135 ? -8.997 4.063 -1.687 1.00 90.56 135 GLN A O 1
ATOM 1077 N N . GLN A 1 136 ? -7.303 2.633 -1.253 1.00 92.81 136 GLN A N 1
ATOM 1078 C CA . GLN A 1 136 ? -6.235 3.311 -1.960 1.00 92.81 136 GLN A CA 1
ATOM 1079 C C . GLN A 1 136 ? -5.622 2.341 -2.971 1.00 92.81 136 GLN A C 1
ATOM 1081 O O . GLN A 1 136 ? -5.559 1.132 -2.722 1.00 92.81 136 GLN A O 1
ATOM 1086 N N . LEU A 1 137 ? -5.184 2.869 -4.111 1.00 94.00 137 LEU A N 1
ATOM 1087 C CA . LEU A 1 137 ? -4.522 2.076 -5.138 1.00 94.00 137 LEU A CA 1
ATOM 1088 C C . LEU A 1 137 ? -3.051 1.833 -4.775 1.00 94.00 137 LEU A C 1
ATOM 1090 O O . LEU A 1 137 ? -2.302 2.780 -4.534 1.00 94.00 137 LEU A O 1
ATOM 1094 N N . TYR A 1 138 ? -2.632 0.570 -4.772 1.00 92.50 138 TYR A N 1
ATOM 1095 C CA . TYR A 1 138 ? -1.258 0.145 -4.505 1.00 92.50 138 TYR A CA 1
ATOM 1096 C C . TYR A 1 138 ? -0.650 -0.562 -5.711 1.00 92.50 138 TYR A C 1
ATOM 1098 O O . TYR A 1 138 ? -1.342 -1.296 -6.414 1.00 92.50 138 TYR A O 1
ATOM 1106 N N . ASP A 1 139 ? 0.657 -0.385 -5.905 1.00 93.12 139 ASP A N 1
ATOM 1107 C CA . ASP A 1 139 ? 1.431 -1.093 -6.928 1.00 93.12 139 ASP A CA 1
ATOM 1108 C C . ASP A 1 139 ? 1.881 -2.467 -6.413 1.00 93.12 139 ASP A C 1
ATOM 1110 O O . ASP A 1 139 ? 2.294 -2.612 -5.257 1.00 93.12 139 ASP A O 1
ATOM 1114 N N . ARG A 1 140 ? 1.826 -3.485 -7.273 1.00 90.31 140 ARG A N 1
ATOM 1115 C CA . ARG A 1 140 ? 2.521 -4.765 -7.057 1.00 90.31 140 ARG A CA 1
ATOM 1116 C C . ARG A 1 140 ? 3.877 -4.754 -7.767 1.00 90.31 140 ARG A C 1
ATOM 1118 O O . ARG A 1 140 ? 4.089 -3.938 -8.662 1.00 90.31 140 ARG A O 1
ATOM 1125 N N . PRO A 1 141 ? 4.792 -5.685 -7.437 1.00 84.50 141 PRO A N 1
ATOM 1126 C CA . PRO A 1 141 ? 6.095 -5.767 -8.104 1.00 84.50 141 PRO A CA 1
ATOM 1127 C C . PRO A 1 141 ? 6.034 -5.912 -9.636 1.00 84.50 141 PRO A C 1
ATOM 1129 O O . PRO A 1 141 ? 6.938 -5.453 -10.327 1.00 84.50 141 PRO A O 1
ATOM 1132 N N . ASP A 1 142 ? 4.972 -6.521 -10.167 1.00 82.19 142 ASP A N 1
ATOM 1133 C CA . ASP A 1 142 ? 4.695 -6.711 -11.600 1.00 82.19 142 ASP A CA 1
ATOM 1134 C C . ASP A 1 142 ? 3.915 -5.544 -12.235 1.00 82.19 142 ASP A C 1
ATOM 1136 O O . ASP A 1 142 ? 3.409 -5.648 -13.351 1.00 82.19 142 ASP A O 1
ATOM 1140 N N . ASN A 1 143 ? 3.794 -4.430 -11.512 1.00 93.81 143 ASN A N 1
ATOM 1141 C CA . ASN A 1 143 ? 3.054 -3.242 -11.907 1.00 93.81 143 ASN A CA 1
ATOM 1142 C C . ASN A 1 143 ? 1.559 -3.461 -12.177 1.00 93.81 143 ASN A C 1
ATOM 1144 O O . ASN A 1 143 ? 0.933 -2.714 -12.930 1.00 93.81 143 ASN A O 1
ATOM 1148 N N . ASN A 1 144 ? 0.986 -4.487 -11.541 1.00 94.50 144 ASN A N 1
ATOM 1149 C CA . ASN A 1 144 ? -0.453 -4.687 -11.475 1.00 94.50 144 ASN A CA 1
ATOM 1150 C C . ASN A 1 144 ? -1.019 -4.075 -10.197 1.00 94.50 144 ASN A C 1
ATOM 1152 O O . ASN A 1 144 ? -0.758 -4.541 -9.086 1.00 94.50 144 ASN A O 1
ATOM 1156 N N . GLY A 1 145 ? -1.834 -3.046 -10.375 1.00 94.44 145 GLY A N 1
ATOM 1157 C CA . GLY A 1 145 ? -2.472 -2.326 -9.296 1.00 94.44 145 GLY A CA 1
ATOM 1158 C C . GLY A 1 145 ? -3.461 -3.201 -8.543 1.00 94.44 145 GLY A C 1
ATOM 1159 O O . GLY A 1 145 ? -4.070 -4.123 -9.092 1.00 94.44 145 GLY A O 1
ATOM 1160 N N . TYR A 1 146 ? -3.649 -2.904 -7.267 1.00 94.12 146 TYR A N 1
ATOM 1161 C CA . TYR A 1 146 ? -4.740 -3.460 -6.481 1.00 94.12 146 TYR A CA 1
ATOM 1162 C C . TYR A 1 146 ? -5.228 -2.439 -5.464 1.00 94.12 146 TYR A C 1
ATOM 1164 O O . TYR A 1 146 ? -4.455 -1.644 -4.932 1.00 94.12 146 TYR A O 1
ATOM 1172 N N . CYS A 1 147 ? -6.524 -2.480 -5.190 1.00 92.69 147 CYS A N 1
ATOM 1173 C CA . CYS A 1 147 ? -7.132 -1.650 -4.167 1.00 92.69 147 CYS A CA 1
ATOM 1174 C C . CYS A 1 147 ? -7.055 -2.353 -2.817 1.00 92.69 147 CYS A C 1
ATOM 1176 O O . CYS A 1 147 ? -7.332 -3.551 -2.703 1.00 92.69 147 CYS A O 1
ATOM 1178 N N . TYR A 1 148 ? -6.656 -1.608 -1.795 1.00 90.56 148 TYR A N 1
ATOM 1179 C CA . TYR A 1 148 ? -6.626 -2.092 -0.420 1.00 90.56 148 TYR A CA 1
ATOM 1180 C C . TYR A 1 148 ? -6.953 -0.960 0.548 1.00 90.56 148 TYR A C 1
ATOM 1182 O O . TYR A 1 148 ? -6.999 0.199 0.139 1.00 90.56 148 TYR A O 1
ATOM 1190 N N . CYS A 1 149 ? -7.202 -1.272 1.822 1.00 88.50 149 CYS A N 1
ATOM 1191 C CA . CYS A 1 149 ? -7.541 -0.243 2.804 1.00 88.50 149 CYS A CA 1
ATOM 1192 C C . CYS A 1 149 ? -6.440 0.811 2.889 1.00 88.50 149 CYS A C 1
ATOM 1194 O O . CYS A 1 149 ? -5.256 0.479 2.953 1.00 88.50 149 CYS A O 1
ATOM 1196 N N . GLN A 1 150 ? -6.855 2.077 2.860 1.00 84.44 150 GLN A N 1
ATOM 1197 C CA . GLN A 1 150 ? -5.955 3.223 2.823 1.00 84.44 150 GLN A CA 1
ATOM 1198 C C . GLN A 1 150 ? -4.955 3.195 3.995 1.00 84.44 150 GLN A C 1
ATOM 1200 O O . GLN A 1 150 ? -5.322 2.997 5.155 1.00 84.44 150 GLN A O 1
ATOM 1205 N N . ARG A 1 151 ? -3.671 3.423 3.697 1.00 69.62 151 ARG A N 1
ATOM 1206 C CA . ARG A 1 151 ? -2.599 3.491 4.701 1.00 69.62 151 ARG A CA 1
ATOM 1207 C C . ARG A 1 151 ? -2.834 4.666 5.650 1.00 69.62 151 ARG A C 1
ATOM 1209 O O . ARG A 1 151 ? -3.282 5.732 5.239 1.00 69.62 151 ARG A O 1
ATOM 1216 N N . GLY A 1 152 ? -2.516 4.466 6.928 1.00 63.28 152 GLY A N 1
ATOM 1217 C CA . GLY A 1 152 ? -2.751 5.449 7.994 1.00 63.28 152 GLY A CA 1
ATOM 1218 C C . GLY A 1 152 ? -4.128 5.344 8.656 1.00 63.28 152 GLY A C 1
ATOM 1219 O O . GLY A 1 152 ? -4.309 5.862 9.754 1.00 63.28 152 GLY A O 1
ATOM 1220 N N . LEU A 1 153 ? -5.058 4.597 8.058 1.00 62.88 153 LEU A N 1
ATOM 1221 C CA . LEU A 1 153 ? -6.313 4.197 8.684 1.00 62.88 153 LEU A CA 1
ATOM 1222 C C . LEU A 1 153 ? -6.114 2.864 9.423 1.00 62.88 153 LEU A C 1
ATOM 1224 O O . LEU A 1 153 ? -6.600 1.818 9.000 1.00 62.88 153 LEU A O 1
ATOM 1228 N N . SER A 1 154 ? -5.327 2.879 10.506 1.00 67.25 154 SER A N 1
ATOM 1229 C CA . SER A 1 154 ? -4.969 1.673 11.285 1.00 67.25 154 SER A CA 1
ATOM 1230 C C . SER A 1 154 ? -6.172 0.950 11.901 1.00 67.25 154 SER A C 1
ATOM 1232 O O . SER A 1 154 ? -6.050 -0.164 12.413 1.00 67.25 154 SER A O 1
ATOM 1234 N N . ASP A 1 155 ? -7.332 1.587 11.848 1.00 78.38 155 ASP A N 1
ATOM 1235 C CA . ASP A 1 155 ? -8.606 1.079 12.286 1.00 78.38 155 ASP A CA 1
ATOM 1236 C C . ASP A 1 155 ? -9.511 0.564 11.175 1.00 78.38 155 ASP A C 1
ATOM 1238 O O . ASP A 1 155 ? -10.594 0.089 11.489 1.00 78.38 155 ASP A O 1
ATOM 1242 N N . PHE A 1 156 ? -9.100 0.602 9.911 1.00 85.69 156 PHE A N 1
ATOM 1243 C CA . PHE A 1 156 ? -9.884 0.025 8.826 1.00 85.69 156 PHE A CA 1
ATOM 1244 C C . PHE A 1 156 ? -9.471 -1.419 8.556 1.00 85.69 156 PHE A C 1
ATOM 1246 O O . PHE A 1 156 ? -8.301 -1.796 8.614 1.00 85.69 156 PHE A O 1
ATOM 1253 N N . VAL A 1 157 ? -10.472 -2.238 8.270 1.00 86.69 157 VAL A N 1
ATOM 1254 C CA . VAL A 1 157 ? -10.376 -3.685 8.138 1.00 86.69 157 VAL A CA 1
ATOM 1255 C C . VAL A 1 157 ? -10.966 -4.089 6.810 1.00 86.69 157 VAL A C 1
ATOM 1257 O O . VAL A 1 157 ? -12.093 -3.720 6.482 1.00 86.69 157 VAL A O 1
ATOM 1260 N N . TYR A 1 158 ? -10.194 -4.872 6.065 1.00 87.81 158 TYR A N 1
ATOM 1261 C CA . TYR A 1 158 ? -10.642 -5.445 4.811 1.00 87.81 158 TYR A CA 1
ATOM 1262 C C . TYR A 1 158 ? -11.506 -6.681 5.080 1.00 87.81 158 TYR A C 1
ATOM 1264 O O . TYR A 1 158 ? -11.022 -7.663 5.644 1.00 87.81 158 TYR A O 1
ATOM 1272 N N . MET A 1 159 ? -12.773 -6.637 4.675 1.00 87.00 159 MET A N 1
ATOM 1273 C CA . MET A 1 159 ? -13.714 -7.756 4.757 1.00 87.00 159 MET A CA 1
ATOM 1274 C C . MET A 1 159 ? -14.674 -7.681 3.566 1.00 87.00 159 MET A C 1
ATOM 1276 O O . MET A 1 159 ? -15.071 -6.592 3.163 1.00 87.00 159 MET A O 1
ATOM 1280 N N . ASP A 1 160 ? -14.996 -8.817 2.948 1.00 86.56 160 ASP A N 1
ATOM 1281 C CA . ASP A 1 160 ? -15.951 -8.917 1.829 1.00 86.56 160 ASP A CA 1
ATOM 1282 C C . ASP A 1 160 ? -15.729 -7.903 0.688 1.00 86.56 160 ASP A C 1
ATOM 1284 O O . ASP A 1 160 ? -16.662 -7.357 0.102 1.00 86.56 160 ASP A O 1
ATOM 1288 N N . GLY A 1 161 ? -14.462 -7.621 0.367 1.00 85.50 161 GLY A N 1
ATOM 1289 C CA . GLY A 1 161 ? -14.094 -6.715 -0.725 1.00 85.50 161 GLY A CA 1
ATOM 1290 C C . GLY A 1 161 ? -14.119 -5.222 -0.380 1.00 85.50 161 GLY A C 1
ATOM 1291 O O . GLY A 1 161 ? -13.800 -4.399 -1.240 1.00 85.50 161 GLY A O 1
ATOM 1292 N N . GLN A 1 162 ? -14.484 -4.855 0.850 1.00 89.19 162 GLN A N 1
ATOM 1293 C CA . GLN A 1 162 ? -14.626 -3.473 1.309 1.00 89.19 162 GLN A CA 1
ATOM 1294 C C . GLN A 1 162 ? -13.783 -3.206 2.559 1.00 89.19 162 GLN A C 1
ATOM 1296 O O . GLN A 1 162 ? -13.335 -4.123 3.245 1.00 89.19 162 GLN A O 1
ATOM 1301 N N . CYS A 1 163 ? -13.559 -1.923 2.846 1.00 90.56 163 CYS A N 1
ATOM 1302 C CA . CYS A 1 163 ? -12.834 -1.477 4.030 1.00 90.56 163 CYS A CA 1
ATOM 1303 C C . CYS A 1 163 ? -13.793 -0.823 5.014 1.00 90.56 163 CYS A C 1
ATOM 1305 O O . CYS A 1 163 ? -14.381 0.224 4.724 1.00 90.56 163 CYS A O 1
ATOM 1307 N N . TYR A 1 164 ? -13.906 -1.439 6.183 1.00 90.38 164 TYR A N 1
ATOM 1308 C CA . TYR A 1 164 ? -14.805 -1.033 7.254 1.00 90.38 164 TYR A CA 1
ATOM 1309 C C . TYR A 1 164 ? -14.012 -0.586 8.468 1.00 90.38 164 TYR A C 1
ATOM 1311 O O . TYR A 1 164 ? -12.975 -1.169 8.779 1.00 90.38 164 TYR A O 1
ATOM 1319 N N . GLN A 1 165 ? -14.502 0.420 9.177 1.00 90.50 165 GLN A N 1
ATOM 1320 C CA . GLN A 1 165 ? -13.867 0.856 10.409 1.00 90.50 165 GLN A CA 1
ATOM 1321 C C . GLN A 1 165 ? -14.156 -0.147 11.542 1.00 90.50 165 GLN A C 1
ATOM 1323 O O . GLN A 1 165 ? -15.281 -0.613 11.722 1.00 90.50 165 GLN A O 1
ATOM 1328 N N . GLN A 1 166 ? -13.133 -0.499 12.320 1.00 90.62 166 GLN A N 1
ATOM 1329 C CA . GLN A 1 166 ? -13.267 -1.329 13.516 1.00 90.62 166 GLN A CA 1
ATOM 1330 C C . GLN A 1 166 ? -14.180 -0.654 14.529 1.00 90.62 166 GLN A C 1
ATOM 1332 O O . GLN A 1 166 ? -14.044 0.542 14.779 1.00 90.62 166 GLN A O 1
ATOM 1337 N N . ASN A 1 167 ? -15.013 -1.458 15.186 1.00 91.94 167 ASN A N 1
ATOM 1338 C CA . ASN A 1 167 ? -16.037 -1.057 16.148 1.00 91.94 167 ASN A CA 1
ATOM 1339 C C . ASN A 1 167 ? -17.214 -0.276 15.542 1.00 91.94 167 ASN A C 1
ATOM 1341 O O . ASN A 1 167 ? -18.041 0.242 16.291 1.00 91.94 167 ASN A O 1
ATOM 1345 N N . GLU A 1 168 ? -17.331 -0.215 14.217 1.00 93.81 168 GLU A N 1
ATOM 1346 C CA . GLU A 1 168 ? -18.599 0.065 13.535 1.00 93.81 168 GLU A CA 1
ATOM 1347 C C . GLU A 1 168 ? -19.329 -1.242 13.203 1.00 93.81 168 GLU A C 1
ATOM 1349 O O . GLU A 1 168 ? -18.749 -2.325 13.295 1.00 93.81 168 GLU A O 1
ATOM 1354 N N . GLN A 1 169 ? -20.599 -1.155 12.794 1.00 95.12 169 GLN A N 1
ATOM 1355 C CA . GLN A 1 169 ? -21.358 -2.319 12.321 1.00 95.12 169 GLN A CA 1
ATOM 1356 C C . GLN A 1 169 ? -20.657 -3.014 11.141 1.00 95.12 169 GLN A C 1
ATOM 1358 O O . GLN A 1 169 ? -20.482 -4.231 11.148 1.00 95.12 169 GLN A O 1
ATOM 1363 N N . GLY A 1 170 ? -20.201 -2.243 10.149 1.00 92.12 170 GLY A N 1
ATOM 1364 C CA . GLY A 1 170 ? -19.549 -2.788 8.960 1.00 92.12 170 GLY A CA 1
ATOM 1365 C C . GLY A 1 170 ? -20.447 -3.798 8.223 1.00 92.12 170 GLY A C 1
ATOM 1366 O O . GLY A 1 170 ? -21.620 -3.497 8.008 1.00 92.12 170 GLY A O 1
ATOM 1367 N N . PRO A 1 171 ? -19.929 -4.979 7.837 1.00 94.06 171 PRO A N 1
ATOM 1368 C CA . PRO A 1 171 ? -20.704 -6.020 7.162 1.00 94.06 171 PRO A CA 1
ATOM 1369 C C . PRO A 1 171 ? -21.480 -6.924 8.139 1.00 94.06 171 PRO A C 1
ATOM 1371 O O . PRO A 1 171 ? -22.059 -7.920 7.715 1.00 94.06 171 PRO A O 1
ATOM 1374 N N . CYS A 1 172 ? -21.445 -6.636 9.442 1.00 95.69 172 CYS A N 1
ATOM 1375 C CA . CYS A 1 172 ? -22.045 -7.483 10.465 1.00 95.69 172 CYS A CA 1
ATOM 1376 C C . CYS A 1 172 ? -23.559 -7.274 10.594 1.00 95.69 172 CYS A C 1
ATOM 1378 O O . CYS A 1 172 ? -24.099 -6.230 10.214 1.00 95.69 172 CYS A O 1
ATOM 1380 N N . ASP A 1 173 ? -24.231 -8.260 11.194 1.00 96.31 173 ASP A N 1
ATOM 1381 C CA . ASP A 1 173 ? -25.663 -8.188 11.476 1.00 96.31 173 ASP A CA 1
ATOM 1382 C C . ASP A 1 173 ? -26.000 -7.019 12.412 1.00 96.31 173 ASP A C 1
ATOM 1384 O O . ASP A 1 173 ? -25.161 -6.505 13.164 1.00 96.31 173 ASP A O 1
ATOM 1388 N N . ASP A 1 174 ? -27.276 -6.640 12.426 1.00 91.75 174 ASP A N 1
ATOM 1389 C CA . ASP A 1 174 ? -27.798 -5.675 13.387 1.00 91.75 174 ASP A CA 1
ATOM 1390 C C . ASP A 1 174 ? -27.439 -6.116 14.810 1.00 91.75 174 ASP A C 1
ATOM 1392 O O . ASP A 1 174 ? -27.587 -7.287 15.160 1.00 91.75 174 ASP A O 1
ATOM 1396 N N . THR A 1 175 ? -26.985 -5.173 15.647 1.00 92.62 175 THR A N 1
ATOM 1397 C CA . THR A 1 175 ? -26.439 -5.377 17.014 1.00 92.62 175 THR A CA 1
ATOM 1398 C C . THR A 1 175 ? -25.028 -5.960 17.114 1.00 92.62 175 THR A C 1
ATOM 1400 O O . THR A 1 175 ? -24.518 -6.133 18.225 1.00 92.62 175 THR A O 1
ATOM 1403 N N . GLN A 1 176 ? -24.358 -6.213 15.993 1.00 95.81 176 GLN A N 1
ATOM 1404 C CA . GLN A 1 176 ? -22.953 -6.597 15.970 1.00 95.81 176 GLN A CA 1
ATOM 1405 C C . GLN A 1 176 ? -22.063 -5.456 15.476 1.00 95.81 176 GLN A C 1
ATOM 1407 O O . GLN A 1 176 ? -22.498 -4.543 14.782 1.00 95.81 176 GLN A O 1
ATOM 1412 N N . TRP A 1 177 ? -20.793 -5.516 15.860 1.00 95.38 177 TRP A N 1
ATOM 1413 C CA . TRP A 1 177 ? -19.738 -4.665 15.326 1.00 95.38 177 TRP A CA 1
ATOM 1414 C C . TRP A 1 177 ? -18.578 -5.505 14.799 1.00 95.38 177 TRP A C 1
ATOM 1416 O O . TRP A 1 177 ? -18.376 -6.658 15.200 1.00 95.38 177 TRP A O 1
ATOM 1426 N N . LEU A 1 178 ? -17.798 -4.912 13.908 1.00 93.69 178 LEU A N 1
ATOM 1427 C CA . LEU A 1 178 ? -16.599 -5.515 13.361 1.00 93.69 178 LEU A CA 1
ATOM 1428 C C . LEU A 1 178 ? -15.427 -5.317 14.323 1.00 93.69 178 LEU A C 1
ATOM 1430 O O . LEU A 1 178 ? -15.054 -4.189 14.641 1.00 93.69 178 LEU A O 1
ATOM 1434 N N . VAL A 1 179 ? -14.805 -6.406 14.763 1.00 90.62 179 VAL A N 1
ATOM 1435 C CA . VAL A 1 179 ? -13.602 -6.373 15.608 1.00 90.62 179 VAL A CA 1
ATOM 1436 C C . VAL A 1 179 ? -12.500 -7.231 15.003 1.00 90.62 179 VAL A C 1
ATOM 1438 O O . VAL A 1 179 ? -12.773 -8.195 14.293 1.00 90.62 179 VAL A O 1
ATOM 1441 N N . VAL A 1 180 ? -11.243 -6.911 15.305 1.00 87.44 180 VAL A N 1
ATOM 1442 C CA . VAL A 1 180 ? -10.094 -7.733 14.904 1.00 87.44 180 VAL A CA 1
ATOM 1443 C C . VAL A 1 180 ? -9.550 -8.456 16.127 1.00 87.44 180 VAL A C 1
ATOM 1445 O O . VAL A 1 180 ? -9.227 -7.832 17.138 1.00 87.44 180 VAL A O 1
ATOM 1448 N N . ARG A 1 181 ? -9.467 -9.784 16.046 1.00 84.25 181 ARG A N 1
ATOM 1449 C CA . ARG A 1 181 ? -8.891 -10.628 17.100 1.00 84.25 181 ARG A CA 1
ATOM 1450 C C . ARG A 1 181 ? -7.363 -10.519 17.136 1.00 84.25 181 ARG A C 1
ATOM 1452 O O . ARG A 1 181 ? -6.734 -9.982 16.229 1.00 84.25 181 ARG A O 1
ATOM 1459 N N . GLU A 1 182 ? -6.750 -11.069 18.181 1.00 81.00 182 GLU A N 1
ATOM 1460 C CA . GLU A 1 182 ? -5.286 -11.078 18.354 1.00 81.00 182 GLU A CA 1
ATOM 1461 C C . GLU A 1 182 ? -4.538 -11.785 17.209 1.00 81.00 182 GLU A C 1
ATOM 1463 O O . GLU A 1 182 ? -3.410 -11.422 16.880 1.00 81.00 182 GLU A O 1
ATOM 1468 N N . ASP A 1 183 ? -5.179 -12.753 16.551 1.00 81.81 183 ASP A N 1
ATOM 1469 C CA . ASP A 1 183 ? -4.665 -13.459 15.372 1.00 81.81 183 ASP A CA 1
ATOM 1470 C C . ASP A 1 183 ? -4.790 -12.649 14.065 1.00 81.81 183 ASP A C 1
ATOM 1472 O O . ASP A 1 183 ? -4.442 -13.151 12.997 1.00 81.81 183 ASP A O 1
ATOM 1476 N N . ARG A 1 184 ? -5.237 -11.387 14.149 1.00 82.50 184 ARG A N 1
ATOM 1477 C CA . ARG A 1 184 ? -5.535 -10.479 13.028 1.00 82.50 184 ARG A CA 1
ATOM 1478 C C . ARG A 1 184 ? -6.722 -10.903 12.163 1.00 82.50 184 ARG A C 1
ATOM 1480 O O . ARG A 1 184 ? -6.901 -10.363 11.072 1.00 82.50 184 ARG A O 1
ATOM 1487 N N . THR A 1 185 ? -7.567 -11.802 12.661 1.00 86.50 185 THR A N 1
ATOM 1488 C CA . THR A 1 185 ? -8.790 -12.206 11.967 1.00 86.50 185 THR A CA 1
ATOM 1489 C C . THR A 1 185 ? -9.926 -11.219 12.268 1.00 86.50 185 THR A C 1
ATOM 1491 O O . THR A 1 185 ? -10.240 -10.995 13.445 1.00 86.50 185 THR A O 1
ATOM 1494 N N . PRO A 1 186 ? -10.571 -10.634 11.243 1.00 89.94 186 PRO A N 1
ATOM 1495 C CA . PRO A 1 186 ? -11.771 -9.832 11.431 1.00 89.94 186 PRO A CA 1
ATOM 1496 C C . PRO A 1 186 ? -12.974 -10.723 11.742 1.00 89.94 186 PRO A C 1
ATOM 1498 O O . PRO A 1 186 ? -13.194 -11.739 11.085 1.00 89.94 186 PRO A O 1
ATOM 1501 N N . VAL A 1 187 ? -13.751 -10.363 12.760 1.00 92.81 187 VAL A N 1
ATOM 1502 C CA . VAL A 1 187 ? -14.949 -11.099 13.168 1.00 92.81 187 VAL A CA 1
ATOM 1503 C C . VAL A 1 187 ? -16.061 -10.146 13.580 1.00 92.81 187 VAL A C 1
ATOM 1505 O O . VAL A 1 187 ? -15.814 -9.079 14.141 1.00 92.81 187 VAL A O 1
ATOM 1508 N N . CYS A 1 188 ? -17.299 -10.577 13.370 1.00 95.00 188 CYS A N 1
ATOM 1509 C CA . CYS A 1 188 ? -18.463 -9.914 13.930 1.00 95.00 188 CYS A CA 1
ATOM 1510 C C . CYS A 1 188 ? -18.657 -10.350 15.382 1.00 95.00 188 CYS A C 1
ATOM 1512 O O . CYS A 1 188 ? -18.682 -11.543 15.699 1.00 95.00 188 CYS A O 1
ATOM 1514 N N . GLN A 1 189 ? -18.773 -9.377 16.279 1.00 93.94 189 GLN A N 1
ATOM 1515 C CA . GLN A 1 189 ? -19.023 -9.610 17.697 1.00 93.94 189 GLN A CA 1
ATOM 1516 C C . GLN A 1 189 ? -20.261 -8.833 18.135 1.00 93.94 189 GLN A C 1
ATOM 1518 O O . GLN A 1 189 ? -20.501 -7.726 17.672 1.00 93.94 189 GLN A O 1
ATOM 1523 N N . GLN A 1 190 ? -21.027 -9.399 19.065 1.00 94.50 190 GLN A N 1
ATOM 1524 C CA . GLN A 1 190 ? -22.121 -8.690 19.725 1.00 94.50 190 GLN A CA 1
ATOM 1525 C C . GLN A 1 190 ? -21.620 -7.402 20.387 1.00 94.50 190 GLN A C 1
ATOM 1527 O O . GLN A 1 190 ? -20.644 -7.433 21.147 1.00 94.50 190 GLN A O 1
ATOM 1532 N N . VAL A 1 191 ? -22.296 -6.287 20.105 1.00 92.06 191 VAL A N 1
ATOM 1533 C CA . VAL A 1 191 ? -21.978 -4.994 20.713 1.00 92.06 191 VAL A CA 1
ATOM 1534 C C . VAL A 1 191 ? -22.240 -5.100 22.218 1.00 92.06 191 VAL A C 1
ATOM 1536 O O . VAL A 1 191 ? -23.349 -5.447 22.637 1.00 92.06 191 VAL A O 1
ATOM 1539 N N . PRO A 1 192 ? -21.241 -4.824 23.072 1.00 88.88 192 PRO A N 1
ATOM 1540 C CA . PRO A 1 192 ? -21.430 -4.868 24.512 1.00 88.88 192 PRO A CA 1
ATOM 1541 C C . PRO A 1 192 ? -22.529 -3.910 24.961 1.00 88.88 192 PRO A C 1
ATOM 1543 O O . PRO A 1 192 ? -22.655 -2.790 24.465 1.00 88.88 192 PRO A O 1
ATOM 1546 N N . ARG A 1 193 ? -23.311 -4.330 25.958 1.00 84.81 193 ARG A N 1
ATOM 1547 C CA . ARG A 1 193 ? -24.403 -3.515 26.496 1.00 84.81 193 ARG A CA 1
ATOM 1548 C C . ARG A 1 193 ? -23.886 -2.144 26.948 1.00 84.81 193 ARG A C 1
ATOM 1550 O O . ARG A 1 193 ? -23.022 -2.064 27.817 1.00 84.81 193 ARG A O 1
ATOM 1557 N N . GLY A 1 194 ? -24.472 -1.080 26.401 1.00 81.81 194 GLY A N 1
ATOM 1558 C CA . GLY A 1 194 ? -24.091 0.300 26.712 1.00 81.81 194 GLY A CA 1
ATOM 1559 C C . GLY A 1 194 ? -22.952 0.860 25.854 1.00 81.81 194 GLY A C 1
ATOM 1560 O O . GLY A 1 194 ? -22.541 1.989 26.104 1.00 81.81 194 GLY A O 1
ATOM 1561 N N . CYS A 1 195 ? -22.470 0.117 24.852 1.00 88.00 195 CYS A N 1
ATOM 1562 C CA . CYS A 1 195 ? -21.590 0.646 23.815 1.00 88.00 195 CYS A CA 1
ATOM 1563 C C . CYS A 1 195 ? -22.357 1.015 22.542 1.00 88.00 195 CYS A C 1
ATOM 1565 O O . CYS A 1 195 ? -23.212 0.240 22.111 1.00 88.00 195 CYS A O 1
ATOM 1567 N N . PRO A 1 196 ? -22.035 2.150 21.901 1.00 90.69 196 PRO A N 1
ATOM 1568 C CA . PRO A 1 196 ? -22.395 2.385 20.510 1.00 90.69 196 PRO A CA 1
ATOM 1569 C C . PRO A 1 196 ? -21.408 1.671 19.565 1.00 90.69 196 PRO A C 1
ATOM 1571 O O . PRO A 1 196 ? -20.237 1.487 19.899 1.00 90.69 196 PRO A O 1
ATOM 1574 N N . ALA A 1 197 ? -21.880 1.298 18.375 1.00 91.69 197 ALA A N 1
ATOM 1575 C CA . ALA A 1 197 ? -21.057 0.775 17.282 1.00 91.69 197 ALA A CA 1
ATOM 1576 C C . ALA A 1 197 ? -20.679 1.905 16.308 1.00 91.69 197 ALA A C 1
ATOM 1578 O O . ALA A 1 197 ? -21.158 1.950 15.178 1.00 91.69 197 ALA A O 1
ATOM 1579 N N . ASP A 1 198 ? -19.885 2.864 16.786 1.00 91.25 198 ASP A N 1
ATOM 1580 C CA . ASP A 1 198 ? -19.569 4.121 16.089 1.00 91.25 198 ASP A CA 1
ATOM 1581 C C . ASP A 1 198 ? -18.086 4.269 15.705 1.00 91.25 198 ASP A C 1
ATOM 1583 O O . ASP A 1 198 ? -17.625 5.371 15.409 1.00 91.25 198 ASP A O 1
ATOM 1587 N N . GLY A 1 199 ? -17.304 3.192 15.818 1.00 89.81 199 GLY A N 1
ATOM 1588 C CA . GLY A 1 199 ? -15.869 3.186 15.522 1.00 89.81 199 GLY A CA 1
ATOM 1589 C C . GLY A 1 199 ? -14.984 3.920 16.539 1.00 89.81 199 GLY A C 1
ATOM 1590 O O . GLY A 1 199 ? -13.757 3.770 16.527 1.00 89.81 199 GLY A O 1
ATOM 1591 N N . GLN A 1 200 ? -15.590 4.686 17.452 1.00 89.56 200 GLN A N 1
ATOM 1592 C CA . GLN A 1 200 ? -14.911 5.482 18.473 1.00 89.56 200 GLN A CA 1
ATOM 1593 C C . GLN A 1 200 ? -14.940 4.821 19.847 1.00 89.56 200 GLN A C 1
ATOM 1595 O O . GLN A 1 200 ? -14.166 5.222 20.718 1.00 89.56 200 GLN A O 1
ATOM 1600 N N . HIS A 1 201 ? -15.810 3.838 20.063 1.00 90.50 201 HIS A N 1
ATOM 1601 C CA . HIS A 1 201 ? -15.922 3.118 21.324 1.00 90.50 201 HIS A CA 1
ATOM 1602 C C . HIS A 1 201 ? -15.344 1.713 21.224 1.00 90.50 201 HIS A C 1
ATOM 1604 O O . HIS A 1 201 ? -15.545 0.998 20.249 1.00 90.50 201 HIS A O 1
ATOM 1610 N N . VAL A 1 202 ? -14.624 1.311 22.266 1.00 88.50 202 VAL A N 1
ATOM 1611 C CA . VAL A 1 202 ? -13.992 -0.003 22.358 1.00 88.50 202 VAL A CA 1
ATOM 1612 C C . VAL A 1 202 ? -14.379 -0.667 23.664 1.00 88.50 202 VAL A C 1
ATOM 1614 O O . VAL A 1 202 ? -14.550 -0.005 24.692 1.00 88.50 202 VAL A O 1
ATOM 1617 N N . TYR A 1 203 ? -14.496 -1.992 23.623 1.00 84.38 203 TYR A N 1
ATOM 1618 C CA . TYR A 1 203 ? -14.647 -2.776 24.837 1.00 84.38 203 TYR A CA 1
ATOM 1619 C C . TYR A 1 203 ? -13.279 -3.020 25.445 1.00 84.38 203 TYR A C 1
ATOM 1621 O O . TYR A 1 203 ? -12.507 -3.849 24.962 1.00 84.38 203 TYR A O 1
ATOM 1629 N N . TRP A 1 204 ? -12.960 -2.269 26.489 1.00 78.94 204 TRP A N 1
ATOM 1630 C CA . TRP A 1 204 ? -11.641 -2.301 27.087 1.00 78.94 204 TRP A CA 1
ATOM 1631 C C . TRP A 1 204 ? -11.739 -2.439 28.601 1.00 78.94 204 TRP A C 1
ATOM 1633 O O . TRP A 1 204 ? -12.512 -1.757 29.274 1.00 78.94 204 TRP A O 1
ATOM 1643 N N . SER A 1 205 ? -10.963 -3.381 29.139 1.00 70.38 205 SER A N 1
ATOM 1644 C CA . SER A 1 205 ? -10.966 -3.673 30.568 1.00 70.38 205 SER A CA 1
ATOM 1645 C C . SER A 1 205 ? -9.964 -2.798 31.316 1.00 70.38 205 SER A C 1
ATOM 1647 O O . SER A 1 205 ? -8.914 -2.422 30.799 1.00 70.38 205 SER A O 1
ATOM 1649 N N . CYS A 1 206 ? -10.254 -2.546 32.590 1.00 66.06 206 CYS A N 1
ATOM 1650 C CA . CYS A 1 206 ? -9.392 -1.794 33.501 1.00 66.06 206 CYS A CA 1
ATOM 1651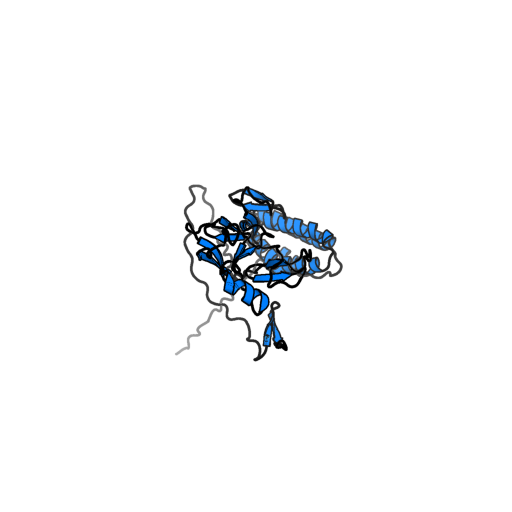 C C . CYS A 1 206 ? -8.017 -2.438 33.782 1.00 66.06 206 CYS A C 1
ATOM 1653 O O . CYS A 1 206 ? -7.247 -1.882 34.570 1.00 66.06 206 CYS A O 1
ATOM 1655 N N . GLY A 1 207 ? -7.710 -3.618 33.226 1.00 69.06 207 GLY A N 1
ATOM 1656 C CA . GLY A 1 207 ? -6.512 -4.382 33.575 1.00 69.06 207 GLY A CA 1
ATOM 1657 C C . GLY A 1 207 ? -6.418 -4.601 35.089 1.00 69.06 207 GLY A C 1
ATOM 1658 O O . GLY A 1 207 ? -7.401 -4.992 35.717 1.00 69.06 207 GLY A O 1
ATOM 1659 N N . SER A 1 208 ? -5.258 -4.303 35.685 1.00 67.56 208 SER A N 1
ATOM 1660 C CA . SER A 1 208 ? -5.000 -4.376 37.134 1.00 67.56 208 SER A CA 1
ATOM 1661 C C . SER A 1 208 ? -5.313 -3.085 37.910 1.00 67.56 208 SER A C 1
ATOM 1663 O O . SER A 1 208 ? -5.072 -3.025 39.117 1.00 67.56 208 SER A O 1
ATOM 1665 N N . ASN A 1 209 ? -5.851 -2.043 37.264 1.00 70.19 209 ASN A N 1
ATOM 1666 C CA . ASN A 1 209 ? -6.161 -0.781 37.936 1.00 70.19 209 ASN A CA 1
ATOM 1667 C C . ASN A 1 209 ? -7.366 -0.963 38.880 1.00 70.19 209 ASN A C 1
ATOM 1669 O O . ASN A 1 209 ? -8.521 -0.989 38.451 1.00 70.19 209 ASN A O 1
ATOM 1673 N N . THR A 1 210 ? -7.089 -1.090 40.180 1.00 71.69 210 THR A N 1
ATOM 1674 C CA . THR A 1 210 ? -8.091 -1.387 41.218 1.00 71.69 210 THR A CA 1
ATOM 1675 C C . THR A 1 210 ? -9.131 -0.281 41.401 1.00 71.69 210 THR A C 1
ATOM 1677 O O . THR A 1 210 ? -10.261 -0.568 41.799 1.00 71.69 210 THR A O 1
ATOM 1680 N N . GLU A 1 211 ? -8.798 0.970 41.089 1.00 69.12 211 GLU A N 1
ATOM 1681 C CA . GLU A 1 211 ? -9.727 2.098 41.170 1.00 69.12 211 GLU A CA 1
ATOM 1682 C C . GLU A 1 211 ? -10.747 2.062 40.026 1.00 69.12 211 GLU A C 1
ATOM 1684 O O . GLU A 1 211 ? -11.957 2.088 40.268 1.00 69.12 211 GLU A O 1
ATOM 1689 N N . CYS A 1 212 ? -10.272 1.838 38.800 1.00 66.44 212 CYS A N 1
ATOM 1690 C CA . CYS A 1 212 ? -11.120 1.576 37.638 1.00 66.44 212 CYS A CA 1
ATOM 1691 C C . CYS A 1 212 ? -11.976 0.310 37.845 1.00 66.44 212 CYS A C 1
ATOM 1693 O O . CYS A 1 212 ? -13.182 0.317 37.592 1.00 66.44 212 CYS A O 1
ATOM 1695 N N . GLN A 1 213 ? -11.406 -0.772 38.393 1.00 71.25 213 GLN A N 1
ATOM 1696 C CA . GLN A 1 213 ? -12.160 -1.991 38.722 1.00 71.25 213 GLN A CA 1
ATOM 1697 C C . GLN A 1 213 ? -13.277 -1.738 39.752 1.00 71.25 213 GLN A C 1
ATOM 1699 O O . GLN A 1 213 ? -14.372 -2.290 39.629 1.00 71.25 213 GLN A O 1
ATOM 1704 N N . ARG A 1 214 ? -13.042 -0.899 40.772 1.00 71.56 214 ARG A N 1
ATOM 1705 C CA . ARG A 1 214 ? -14.078 -0.532 41.757 1.00 71.56 214 ARG A CA 1
ATOM 1706 C C . ARG A 1 214 ? -15.200 0.301 41.135 1.00 71.56 214 ARG A C 1
ATOM 1708 O O . ARG A 1 214 ? -16.360 0.077 41.477 1.00 71.56 214 ARG A O 1
ATOM 1715 N N . GLN A 1 215 ? -14.875 1.218 40.224 1.00 64.81 215 GLN A N 1
ATOM 1716 C CA . GLN A 1 215 ? -15.865 2.032 39.508 1.00 64.81 215 GLN A CA 1
ATOM 1717 C C . GLN A 1 215 ? -16.709 1.193 38.533 1.00 64.81 215 GLN A C 1
ATOM 1719 O O . GLN A 1 215 ? -17.934 1.308 38.512 1.00 64.81 215 GLN A O 1
ATOM 1724 N N . THR A 1 216 ? -16.079 0.293 37.775 1.00 63.44 216 THR A N 1
ATOM 1725 C CA . THR A 1 216 ? -16.758 -0.558 36.781 1.00 63.44 216 THR A CA 1
ATOM 1726 C C . THR A 1 216 ? -17.690 -1.600 37.405 1.00 63.44 216 THR A C 1
ATOM 1728 O O . THR A 1 216 ? -18.772 -1.837 36.864 1.00 63.44 216 THR A O 1
ATOM 1731 N N . ARG A 1 217 ? -17.346 -2.156 38.580 1.00 66.00 217 ARG A N 1
ATOM 1732 C CA . ARG A 1 217 ? -18.196 -3.114 39.319 1.00 66.00 217 ARG A CA 1
ATOM 1733 C C . ARG A 1 217 ? -19.559 -2.560 39.737 1.00 66.00 217 ARG A C 1
ATOM 1735 O O . ARG A 1 217 ? -20.473 -3.350 39.940 1.00 66.00 217 ARG A O 1
ATOM 1742 N N . ARG A 1 218 ? -19.705 -1.240 39.893 1.00 60.12 218 ARG A N 1
ATOM 1743 C CA . ARG A 1 218 ? -20.979 -0.635 40.316 1.00 60.12 218 ARG A CA 1
ATOM 1744 C C . ARG A 1 218 ? -21.952 -0.375 39.167 1.00 60.12 218 ARG A C 1
ATOM 1746 O O . ARG A 1 218 ? -23.145 -0.357 39.428 1.00 60.12 218 ARG A O 1
ATOM 1753 N N . ASN A 1 219 ? -21.470 -0.203 37.931 1.00 55.75 219 ASN A N 1
ATOM 1754 C CA . ASN A 1 219 ? -22.307 0.327 36.849 1.00 55.75 219 ASN A CA 1
ATOM 1755 C C . ASN A 1 219 ? -22.422 -0.547 35.594 1.00 55.75 219 ASN A C 1
ATOM 1757 O O . ASN A 1 219 ? -23.269 -0.226 34.772 1.00 55.75 219 ASN A O 1
ATOM 1761 N N . SER A 1 220 ? -21.614 -1.601 35.395 1.00 52.03 220 SER A N 1
ATOM 1762 C CA . SER A 1 220 ? -21.589 -2.454 34.172 1.00 52.03 220 SER A CA 1
ATOM 1763 C C . SER A 1 220 ? -21.324 -1.723 32.833 1.00 52.03 220 SER A C 1
ATOM 1765 O O . SER A 1 220 ? -20.897 -2.350 31.873 1.00 52.03 220 SER A O 1
ATOM 1767 N N . VAL A 1 221 ? -21.507 -0.402 32.785 1.00 52.16 221 VAL A N 1
ATOM 1768 C CA . VAL A 1 221 ? -21.330 0.542 31.671 1.00 52.16 221 VAL A CA 1
ATOM 1769 C C . VAL A 1 221 ? -19.850 0.877 31.454 1.00 52.16 221 VAL A C 1
ATOM 1771 O O . VAL A 1 221 ? -19.443 1.304 30.382 1.00 52.16 221 VAL A O 1
ATOM 1774 N N . GLY A 1 222 ? -19.007 0.661 32.464 1.00 56.75 222 GLY A N 1
ATOM 1775 C CA . GLY A 1 222 ? -17.634 1.166 32.463 1.00 56.75 222 GLY A CA 1
ATOM 1776 C C . GLY A 1 222 ? -16.600 0.321 31.709 1.00 56.75 222 GLY A C 1
ATOM 1777 O O . GLY A 1 222 ? -15.414 0.575 31.870 1.00 56.75 222 GLY A O 1
ATOM 1778 N N . MET A 1 223 ? -17.012 -0.676 30.923 1.00 72.06 223 MET A N 1
ATOM 1779 C CA . MET A 1 223 ? -16.102 -1.344 29.976 1.00 72.06 223 MET A CA 1
ATOM 1780 C C . MET A 1 223 ? -16.197 -0.769 28.560 1.00 72.06 223 MET A C 1
ATOM 1782 O O . MET A 1 223 ? -15.445 -1.188 27.685 1.00 72.06 223 MET A O 1
ATOM 1786 N N . CYS A 1 224 ? -17.097 0.196 28.341 1.00 84.88 224 CYS A N 1
ATOM 1787 C CA . CYS A 1 224 ? -17.135 0.962 27.110 1.00 84.88 224 CYS A CA 1
ATOM 1788 C C . CYS A 1 224 ? -16.267 2.213 27.227 1.00 84.88 224 CYS A C 1
ATOM 1790 O O . CYS A 1 224 ? -16.597 3.139 27.971 1.00 84.88 224 CYS A O 1
ATOM 1792 N N . SER A 1 225 ? -15.170 2.256 26.481 1.00 87.12 225 SER A N 1
ATOM 1793 C CA . SER A 1 225 ? -14.224 3.368 26.516 1.00 87.12 225 SER A CA 1
ATOM 1794 C C . SER A 1 225 ? -14.170 4.067 25.169 1.00 87.12 225 SER A C 1
ATOM 1796 O O . SER A 1 225 ? -14.006 3.423 24.136 1.00 87.12 225 SER A O 1
ATOM 1798 N N . ARG A 1 226 ? -14.253 5.399 25.175 1.00 88.25 226 ARG A N 1
ATOM 1799 C CA . ARG A 1 226 ? -14.093 6.204 23.962 1.00 88.25 226 ARG A CA 1
ATOM 1800 C C . ARG A 1 226 ? -12.611 6.425 23.654 1.00 88.25 226 ARG A C 1
ATOM 1802 O O . ARG A 1 226 ? -11.862 6.901 24.512 1.00 88.25 226 ARG A O 1
ATOM 1809 N N . LEU A 1 227 ? -12.183 6.135 22.433 1.00 87.69 227 LEU A N 1
ATOM 1810 C CA . LEU A 1 227 ? -10.839 6.429 21.940 1.00 87.69 227 LEU A CA 1
ATOM 1811 C C . LEU A 1 227 ? -10.546 7.939 22.014 1.00 87.69 227 LEU A C 1
ATOM 1813 O O . LEU A 1 227 ? -11.434 8.782 21.894 1.00 87.69 227 LEU A O 1
ATOM 1817 N N . GLY A 1 228 ? -9.290 8.296 22.281 1.00 85.69 228 GLY A N 1
ATOM 1818 C CA . GLY A 1 228 ? -8.839 9.685 22.420 1.00 85.69 228 GLY A CA 1
ATOM 1819 C C . GLY A 1 228 ? -9.303 10.399 23.698 1.00 85.69 228 GLY A C 1
ATOM 1820 O O . GLY A 1 228 ? -8.997 11.582 23.882 1.00 85.69 228 GLY A O 1
ATOM 1821 N N . SER A 1 229 ? -10.008 9.710 24.599 1.00 86.25 229 SER A N 1
ATOM 1822 C CA . SER A 1 229 ? -10.448 10.261 25.884 1.00 86.25 229 SER A CA 1
ATOM 1823 C C . SER A 1 229 ? -9.567 9.793 27.049 1.00 86.25 229 SER A C 1
ATOM 1825 O O . SER A 1 229 ? -8.903 8.755 26.979 1.00 86.25 229 SER A O 1
ATOM 1827 N N . GLN A 1 230 ? -9.539 10.585 28.124 1.00 83.69 230 GLN A N 1
ATOM 1828 C CA . GLN A 1 230 ? -8.925 10.192 29.392 1.00 83.69 230 GLN A CA 1
ATOM 1829 C C . GLN A 1 230 ? -9.786 9.095 30.021 1.00 83.69 230 GLN A C 1
ATOM 1831 O O . GLN A 1 230 ? -10.960 9.321 30.305 1.00 83.69 230 GLN A O 1
ATOM 1836 N N . GLN A 1 231 ? -9.201 7.923 30.250 1.00 81.00 231 GLN A N 1
ATOM 1837 C CA . GLN A 1 231 ? -9.889 6.806 30.896 1.00 81.00 231 GLN A CA 1
ATOM 1838 C C . GLN A 1 231 ? -9.455 6.672 32.360 1.00 81.00 231 GLN A C 1
ATOM 1840 O O . GLN A 1 231 ? -8.319 7.034 32.668 1.00 81.00 231 GLN A O 1
ATOM 1845 N N . PRO A 1 232 ? -10.294 6.118 33.258 1.00 75.06 232 PRO A N 1
ATOM 1846 C CA . PR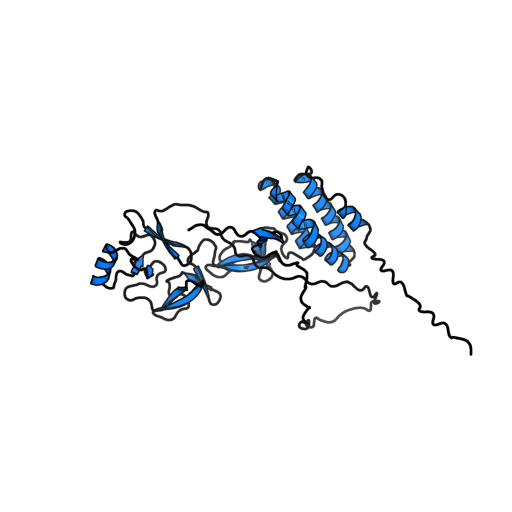O A 1 232 ? -9.911 5.868 34.654 1.00 75.06 232 PRO A CA 1
ATOM 1847 C C . PRO A 1 232 ? -8.708 4.925 34.794 1.00 75.06 232 PRO A C 1
ATOM 1849 O O . PRO A 1 232 ? -7.909 5.037 35.720 1.00 75.06 232 PRO A O 1
ATOM 1852 N N . SER A 1 233 ? -8.564 3.989 33.857 1.00 73.69 233 SER A N 1
ATOM 1853 C CA . SER A 1 233 ? -7.410 3.094 33.738 1.00 73.69 233 SER A CA 1
ATOM 1854 C C . SER A 1 233 ? -6.167 3.779 33.165 1.00 73.69 233 SER A C 1
ATOM 1856 O O . SER A 1 233 ? -5.064 3.270 33.359 1.00 73.69 233 SER A O 1
ATOM 1858 N N . CYS A 1 234 ? -6.310 4.933 32.509 1.00 77.62 234 CYS A N 1
ATOM 1859 C CA . CYS A 1 234 ? -5.184 5.743 32.064 1.00 77.62 234 CYS A CA 1
ATOM 1860 C C . CYS A 1 234 ? -4.755 6.720 33.169 1.00 77.62 234 CYS A C 1
ATOM 1862 O O . CYS A 1 234 ? -5.581 7.391 33.781 1.00 77.62 234 CYS A O 1
ATOM 1864 N N . GLY A 1 235 ? -3.445 6.838 33.413 1.00 77.12 235 GLY A N 1
ATOM 1865 C CA . GLY A 1 235 ? -2.911 7.834 34.350 1.00 77.12 235 GLY A CA 1
ATOM 1866 C C . GLY A 1 235 ? -3.256 9.268 33.930 1.00 77.12 235 GLY A C 1
ATOM 1867 O O . GLY A 1 235 ? -3.506 9.526 32.752 1.00 77.12 235 GLY A O 1
ATOM 1868 N N . VAL A 1 236 ? -3.260 10.215 34.873 1.00 81.06 236 VAL A N 1
ATOM 1869 C CA . VAL A 1 236 ? -3.666 11.612 34.622 1.00 81.06 236 VAL A CA 1
ATOM 1870 C C . VAL A 1 236 ? -2.907 12.221 33.429 1.00 81.06 236 VAL A C 1
ATOM 1872 O O . VAL A 1 236 ? -1.670 12.219 33.367 1.00 81.06 236 VAL A O 1
ATOM 1875 N N . GLY A 1 237 ? -3.670 12.734 32.461 1.00 77.94 237 GLY A N 1
ATOM 1876 C CA . GLY A 1 237 ? -3.184 13.321 31.211 1.00 77.94 237 GLY A CA 1
ATOM 1877 C C . GLY A 1 237 ? -2.910 12.314 30.086 1.00 77.94 237 GLY A C 1
ATOM 1878 O O . GLY A 1 237 ? -2.542 12.734 28.989 1.00 77.94 237 GLY A O 1
ATOM 1879 N N . ALA A 1 238 ? -3.056 11.008 30.329 1.00 81.94 238 ALA A N 1
ATOM 1880 C CA . ALA A 1 238 ? -2.958 9.968 29.308 1.00 81.94 238 ALA A CA 1
ATOM 1881 C C . ALA A 1 238 ? -4.338 9.606 28.735 1.00 81.94 238 ALA A C 1
ATOM 1883 O O . ALA A 1 238 ? -5.309 9.394 29.456 1.00 81.94 238 ALA A O 1
ATOM 1884 N N . LYS A 1 239 ? -4.409 9.491 27.412 1.00 86.75 239 LYS A N 1
ATOM 1885 C CA . LYS A 1 239 ? -5.607 9.130 26.653 1.00 86.75 239 LYS A CA 1
ATOM 1886 C C . LYS A 1 239 ? -5.495 7.699 26.137 1.00 86.75 239 LYS A C 1
ATOM 1888 O O . LYS A 1 239 ? -4.387 7.200 25.942 1.00 86.75 239 LYS A O 1
ATOM 1893 N N . LEU A 1 240 ? -6.639 7.063 25.910 1.00 86.19 240 LEU A N 1
ATOM 1894 C CA . LEU A 1 240 ? -6.714 5.746 25.282 1.00 86.19 240 LEU A CA 1
ATOM 1895 C C . LEU A 1 240 ? -6.517 5.862 23.766 1.00 86.19 240 LEU A C 1
ATOM 1897 O O . LEU A 1 240 ? -7.219 6.635 23.115 1.00 86.19 240 LEU A O 1
ATOM 1901 N N . TYR A 1 241 ? -5.610 5.070 23.208 1.00 85.19 241 TYR A N 1
ATOM 1902 C CA . TYR A 1 241 ? -5.356 4.974 21.771 1.00 85.19 241 TYR A CA 1
ATOM 1903 C C . TYR A 1 241 ? -5.408 3.522 21.300 1.00 85.19 241 TYR A C 1
ATOM 1905 O O . TYR A 1 241 ? -5.282 2.590 22.099 1.00 85.19 241 TYR A O 1
ATOM 1913 N N . ARG A 1 242 ? -5.585 3.356 19.988 1.00 82.38 242 ARG A N 1
ATOM 1914 C CA . ARG A 1 242 ? -5.561 2.079 19.272 1.00 82.38 242 ARG A CA 1
ATOM 1915 C C . ARG A 1 242 ? -4.373 2.074 18.311 1.00 82.38 242 ARG A C 1
ATOM 1917 O O . ARG A 1 242 ? -4.210 3.026 17.554 1.00 82.38 242 ARG A O 1
ATOM 1924 N N . THR A 1 243 ? -3.610 0.984 18.314 1.00 76.75 243 THR A N 1
ATOM 1925 C CA . THR A 1 243 ? -2.608 0.668 17.285 1.00 76.75 243 THR A CA 1
ATOM 1926 C C . THR A 1 243 ? -2.837 -0.762 16.820 1.00 76.75 243 THR A C 1
ATOM 1928 O O . THR A 1 243 ? -2.575 -1.714 17.560 1.00 76.75 243 THR A O 1
ATOM 1931 N N . GLY A 1 244 ? -3.357 -0.918 15.601 1.00 72.94 244 GLY A N 1
ATOM 1932 C CA . GLY A 1 244 ? -3.765 -2.219 15.071 1.00 72.94 244 GLY A CA 1
ATOM 1933 C C . GLY A 1 244 ? -4.845 -2.861 15.947 1.00 72.94 244 GLY A C 1
ATOM 1934 O O . GLY A 1 244 ? -5.936 -2.316 16.085 1.00 72.94 244 GLY A O 1
ATOM 1935 N N . THR A 1 245 ? -4.523 -4.004 16.555 1.00 72.25 245 THR A N 1
ATOM 1936 C CA . THR A 1 245 ? -5.417 -4.776 17.442 1.00 72.25 245 THR A CA 1
ATOM 1937 C C . THR A 1 245 ? -5.238 -4.452 18.927 1.00 72.25 245 THR A C 1
ATOM 1939 O O . THR A 1 245 ? -5.926 -5.023 19.770 1.00 72.25 245 THR A O 1
ATOM 1942 N N . SER A 1 246 ? -4.292 -3.574 19.269 1.00 75.81 246 SER A N 1
ATOM 1943 C CA . SER A 1 246 ? -3.901 -3.296 20.651 1.00 75.81 246 SER A CA 1
ATOM 1944 C C . SER A 1 246 ? -4.380 -1.926 21.109 1.00 75.81 246 SER A C 1
ATOM 1946 O O . SER A 1 246 ? -4.346 -0.946 20.361 1.00 75.81 246 SER A O 1
ATOM 1948 N N . TYR A 1 247 ? -4.757 -1.847 22.384 1.00 83.00 247 TYR A N 1
ATOM 1949 C CA . TYR A 1 247 ? -5.149 -0.609 23.051 1.00 83.00 247 TYR A CA 1
ATOM 1950 C C . TYR A 1 247 ? -4.119 -0.231 24.109 1.00 83.00 247 TYR A C 1
ATOM 1952 O O . TYR A 1 247 ? -3.642 -1.088 24.853 1.00 83.00 247 TYR A O 1
ATOM 1960 N N . TYR A 1 248 ? -3.789 1.052 24.206 1.00 83.38 248 TYR A N 1
ATOM 1961 C CA . TYR A 1 248 ? -2.816 1.536 25.180 1.00 83.38 248 TYR A CA 1
ATOM 1962 C C . TYR A 1 248 ? -3.143 2.950 25.650 1.00 83.38 248 TYR A C 1
ATOM 1964 O O . TYR A 1 248 ? -3.755 3.749 24.941 1.00 83.38 248 TYR A O 1
ATOM 1972 N N . CYS A 1 249 ? -2.701 3.270 26.864 1.00 85.56 249 CYS A N 1
ATOM 1973 C CA . CYS A 1 249 ? -2.733 4.630 27.377 1.00 85.56 249 CYS A CA 1
ATOM 1974 C C . CYS A 1 249 ? -1.453 5.353 26.965 1.00 85.56 249 CYS A C 1
ATOM 1976 O O . CYS A 1 249 ? -0.353 4.934 27.321 1.00 85.56 249 CYS A O 1
ATOM 1978 N N . GLY A 1 250 ? -1.594 6.464 26.253 1.00 82.75 250 GLY A N 1
ATOM 1979 C CA . GLY A 1 250 ? -0.477 7.305 25.841 1.00 82.75 250 GLY A CA 1
ATOM 1980 C C . GLY A 1 250 ? -0.725 8.762 26.196 1.00 82.75 250 GLY A C 1
ATOM 1981 O O . GLY A 1 250 ? -1.860 9.206 26.339 1.00 82.75 250 GLY A O 1
ATOM 1982 N N . ARG A 1 251 ? 0.335 9.557 26.303 1.00 81.06 251 ARG A N 1
ATOM 1983 C CA . ARG A 1 251 ? 0.207 11.002 26.068 1.00 81.06 251 ARG A CA 1
ATOM 1984 C C . ARG A 1 251 ? 0.371 11.210 24.565 1.00 81.06 251 ARG A C 1
ATOM 1986 O O . ARG A 1 251 ? 1.188 10.490 23.995 1.00 81.06 251 ARG A O 1
ATOM 1993 N N . PRO A 1 252 ? -0.388 12.112 23.918 1.00 57.56 252 PRO A N 1
ATOM 1994 C CA . PRO A 1 252 ? -0.248 12.339 22.485 1.00 57.56 252 PRO A CA 1
ATOM 1995 C C . PRO A 1 252 ? 1.212 12.676 22.169 1.00 57.56 252 PRO A C 1
ATOM 1997 O O . PRO A 1 252 ? 1.698 13.757 22.493 1.00 57.56 252 PRO A O 1
ATOM 2000 N N . ARG A 1 253 ? 1.925 11.709 21.596 1.00 48.31 253 ARG A N 1
ATOM 2001 C CA . ARG A 1 253 ? 3.189 11.922 20.909 1.00 48.31 253 ARG A CA 1
ATOM 2002 C C . ARG A 1 253 ? 2.825 11.872 19.440 1.00 48.31 253 ARG A C 1
ATOM 2004 O O . ARG A 1 253 ? 2.401 10.834 18.950 1.00 48.31 253 ARG A O 1
ATOM 2011 N N . VAL A 1 254 ? 2.902 13.016 18.776 1.00 38.16 254 VAL A N 1
ATOM 2012 C CA . VAL A 1 254 ? 2.844 13.056 17.319 1.00 38.16 254 VAL A CA 1
ATOM 2013 C C . VAL A 1 254 ? 4.178 12.494 16.845 1.00 38.16 254 VAL A C 1
ATOM 2015 O O . VAL A 1 254 ? 5.189 13.185 16.905 1.00 38.16 254 VAL A O 1
ATOM 2018 N N . THR A 1 255 ? 4.206 11.223 16.466 1.00 36.41 255 THR A N 1
ATOM 2019 C CA . THR A 1 255 ? 5.330 10.633 15.734 1.00 36.41 255 THR A CA 1
ATOM 2020 C C . THR A 1 255 ? 4.762 9.874 14.545 1.00 36.41 255 THR A C 1
ATOM 2022 O O . THR A 1 255 ? 3.817 9.106 14.694 1.00 36.41 255 THR A O 1
ATOM 2025 N N . VAL A 1 256 ? 5.305 10.167 13.366 1.00 35.75 256 VAL A N 1
ATOM 2026 C CA . VAL A 1 256 ? 4.752 9.892 12.028 1.00 35.75 256 VAL A CA 1
ATOM 2027 C C . VAL A 1 256 ? 5.200 8.521 11.475 1.00 35.75 256 VAL A C 1
ATOM 2029 O O . VAL A 1 256 ? 5.010 8.236 10.299 1.00 35.75 256 VAL A O 1
ATOM 2032 N N . ASP A 1 257 ? 5.746 7.623 12.302 1.00 32.62 257 ASP A N 1
ATOM 2033 C CA . ASP A 1 257 ? 6.696 6.619 11.786 1.00 32.62 257 ASP A CA 1
ATOM 2034 C C . ASP A 1 257 ? 6.390 5.131 12.046 1.00 32.62 257 ASP A C 1
ATOM 2036 O O . ASP A 1 257 ? 7.284 4.304 11.890 1.00 32.62 257 ASP A O 1
ATOM 2040 N N . ASP A 1 258 ? 5.153 4.724 12.345 1.00 29.47 258 ASP A N 1
ATOM 2041 C CA . ASP A 1 258 ? 4.840 3.283 12.448 1.00 29.47 258 ASP A CA 1
ATOM 2042 C C . ASP A 1 258 ? 4.411 2.693 11.088 1.00 29.47 258 ASP A C 1
ATOM 2044 O O . ASP A 1 258 ? 3.250 2.353 10.852 1.00 29.47 258 ASP A O 1
ATOM 2048 N N . TRP A 1 259 ? 5.383 2.573 10.176 1.00 28.67 259 TRP A N 1
ATOM 2049 C CA . TRP A 1 259 ? 5.270 1.856 8.899 1.00 28.67 259 TRP A CA 1
ATOM 2050 C C . TRP A 1 259 ? 5.816 0.431 9.044 1.00 28.67 259 TRP A C 1
ATOM 2052 O O . TRP A 1 259 ? 7.013 0.239 9.250 1.00 28.67 259 TRP A O 1
ATOM 2062 N N . VAL A 1 260 ? 4.964 -0.588 8.891 1.00 25.66 260 VAL A N 1
ATOM 2063 C CA . VAL A 1 260 ? 5.408 -1.985 8.740 1.00 25.66 260 VAL A CA 1
ATOM 2064 C C . VAL A 1 260 ? 4.670 -2.629 7.568 1.00 25.66 260 VAL A C 1
ATOM 2066 O O . VAL A 1 260 ? 3.462 -2.850 7.628 1.00 25.66 260 VAL A O 1
ATOM 2069 N N . GLU A 1 261 ? 5.407 -2.944 6.503 1.00 25.89 261 GLU A N 1
ATOM 2070 C CA . GLU A 1 261 ? 4.932 -3.719 5.350 1.00 25.89 261 GLU A CA 1
ATOM 2071 C C . GLU A 1 261 ? 5.270 -5.219 5.511 1.00 25.89 261 GLU A C 1
ATOM 2073 O O . GLU A 1 261 ? 6.366 -5.551 5.975 1.00 25.89 261 GLU A O 1
ATOM 2078 N N . PRO A 1 262 ? 4.379 -6.151 5.118 1.00 27.45 262 PRO A N 1
ATOM 2079 C CA . PRO A 1 262 ? 4.690 -7.576 5.045 1.00 27.45 262 PRO A CA 1
ATOM 2080 C C . PRO A 1 262 ? 5.227 -7.992 3.660 1.00 27.45 262 PRO A C 1
ATOM 2082 O O . PRO A 1 262 ? 4.622 -7.713 2.628 1.00 27.45 262 PRO A O 1
ATOM 2085 N N . ASN A 1 263 ? 6.348 -8.723 3.658 1.00 25.38 263 ASN A N 1
ATOM 2086 C CA . ASN A 1 263 ? 6.980 -9.315 2.473 1.00 25.38 263 ASN A CA 1
ATOM 2087 C C . ASN A 1 263 ? 6.271 -10.607 2.016 1.00 25.38 263 ASN A C 1
ATOM 2089 O O . ASN A 1 263 ? 5.973 -11.473 2.839 1.00 25.38 263 ASN A O 1
ATOM 2093 N N . VAL A 1 264 ? 6.100 -10.779 0.700 1.00 27.38 264 VAL A N 1
ATOM 2094 C CA . VAL A 1 264 ? 5.636 -12.018 0.040 1.00 27.38 264 VAL A CA 1
ATOM 2095 C C . VAL A 1 264 ? 6.790 -12.613 -0.780 1.00 27.38 264 VAL A C 1
ATOM 2097 O O . VAL A 1 264 ? 7.459 -11.892 -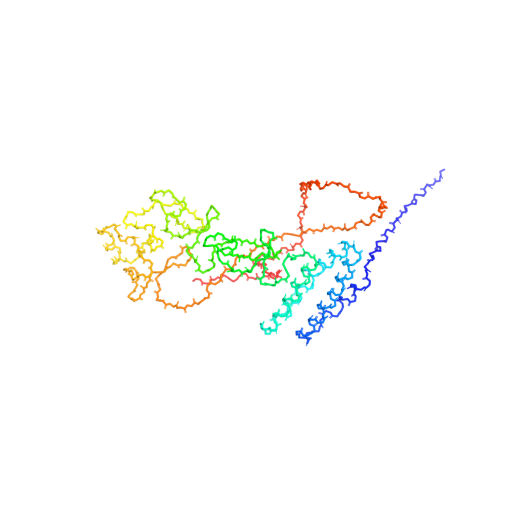1.514 1.00 27.38 264 VAL A O 1
ATOM 2100 N N . ILE A 1 265 ? 7.030 -13.924 -0.652 1.00 24.75 265 ILE A N 1
ATOM 2101 C CA . ILE A 1 265 ? 8.069 -14.689 -1.371 1.00 24.75 265 ILE A CA 1
ATOM 2102 C C . ILE A 1 265 ? 7.384 -15.640 -2.363 1.00 24.75 265 ILE A C 1
ATOM 2104 O O . ILE A 1 265 ? 6.442 -16.330 -1.979 1.00 24.75 265 ILE A O 1
ATOM 2108 N N . LEU A 1 266 ? 7.890 -15.736 -3.600 1.00 25.94 266 LEU A N 1
ATOM 2109 C CA . LEU A 1 266 ? 7.497 -16.758 -4.582 1.00 25.94 266 LEU A CA 1
ATOM 2110 C C . LEU A 1 266 ? 8.720 -17.419 -5.268 1.00 25.94 266 LEU A C 1
ATOM 2112 O O . LEU A 1 266 ? 9.805 -16.836 -5.259 1.00 25.94 266 LEU A O 1
ATOM 2116 N N . PRO A 1 267 ? 8.562 -18.658 -5.794 1.00 26.44 267 PRO A N 1
ATOM 2117 C CA . PRO A 1 267 ? 9.650 -19.586 -6.139 1.00 26.44 267 PRO A CA 1
ATOM 2118 C C . PRO A 1 267 ? 10.142 -19.479 -7.603 1.00 26.44 267 PRO A C 1
ATOM 2120 O O . PRO A 1 267 ? 9.478 -18.843 -8.421 1.00 26.44 267 PRO A O 1
ATOM 2123 N N . PRO A 1 268 ? 11.275 -20.125 -7.966 1.00 29.22 268 PRO A N 1
ATOM 2124 C CA . PRO A 1 268 ? 11.865 -20.035 -9.302 1.00 29.22 268 PRO A CA 1
ATOM 2125 C C . PRO A 1 268 ? 11.369 -21.143 -10.246 1.00 29.22 268 PRO A C 1
ATOM 2127 O O . PRO A 1 268 ? 11.064 -22.254 -9.811 1.00 29.22 268 PRO A O 1
ATOM 2130 N N . SER A 1 269 ? 11.384 -20.885 -11.558 1.00 29.12 269 SER A N 1
ATOM 2131 C CA . SER A 1 269 ? 11.334 -21.948 -12.569 1.00 29.12 269 SER A CA 1
ATOM 2132 C C . SER A 1 269 ? 12.186 -21.601 -13.791 1.00 29.12 269 SER A C 1
ATOM 2134 O O . SER A 1 269 ? 12.273 -20.447 -14.202 1.00 29.12 269 SER A O 1
ATOM 2136 N N . THR A 1 270 ? 12.850 -22.622 -14.325 1.00 37.38 270 THR A N 1
ATOM 2137 C CA . THR A 1 270 ? 13.738 -22.598 -15.492 1.00 37.38 270 THR A CA 1
ATOM 2138 C C . THR A 1 270 ? 13.060 -23.269 -16.679 1.00 37.38 270 THR A C 1
ATOM 2140 O O . THR A 1 270 ? 12.514 -24.357 -16.503 1.00 37.38 270 THR A O 1
ATOM 2143 N N . SER A 1 271 ? 13.191 -22.723 -17.888 1.00 35.69 271 SER A N 1
ATOM 2144 C CA . SER A 1 271 ? 13.180 -23.523 -19.124 1.00 35.69 271 SER A CA 1
ATOM 2145 C C . SER A 1 271 ? 13.756 -22.745 -20.313 1.00 35.69 271 SER A C 1
ATOM 2147 O O . SER A 1 271 ? 13.792 -21.519 -20.310 1.00 35.69 271 SER A O 1
ATOM 2149 N N . THR A 1 272 ? 14.271 -23.502 -21.279 1.00 30.62 272 THR A N 1
ATOM 2150 C CA . THR A 1 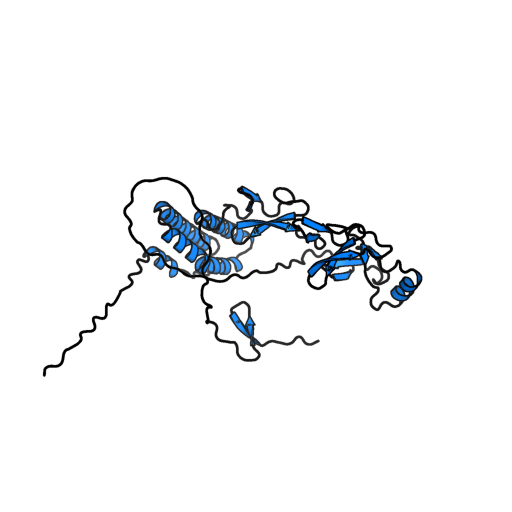272 ? 15.130 -23.102 -22.400 1.00 30.62 272 THR A CA 1
ATOM 2151 C C . THR A 1 272 ? 14.386 -23.066 -23.735 1.00 30.62 272 THR A C 1
ATOM 2153 O O . THR A 1 272 ? 13.464 -23.844 -23.980 1.00 30.62 272 THR A O 1
ATOM 2156 N N . CYS A 1 273 ? 14.858 -22.210 -24.641 1.00 33.00 273 CYS A N 1
ATOM 2157 C CA . CYS A 1 273 ? 14.349 -22.070 -26.003 1.00 33.00 273 CYS A CA 1
ATOM 2158 C C . CYS A 1 273 ? 14.869 -23.188 -26.925 1.00 33.00 273 CYS A C 1
ATOM 2160 O O . CYS A 1 273 ? 16.065 -23.473 -26.946 1.00 33.00 273 CYS A O 1
ATOM 2162 N N . SER A 1 274 ? 13.987 -23.784 -27.734 1.00 35.31 274 SER A N 1
ATOM 2163 C CA . SER A 1 274 ? 14.373 -24.578 -28.909 1.00 35.31 274 SER A CA 1
ATOM 2164 C C . SER A 1 274 ? 13.998 -23.819 -30.175 1.00 35.31 274 SER A C 1
ATOM 2166 O O . SER A 1 274 ? 12.819 -23.640 -30.472 1.00 35.31 274 SER A O 1
ATOM 2168 N N . ASN A 1 275 ? 15.007 -23.401 -30.936 1.00 40.12 275 ASN A N 1
ATOM 2169 C CA . ASN A 1 275 ? 14.827 -22.871 -32.282 1.00 40.12 275 ASN A CA 1
ATOM 2170 C C . ASN A 1 275 ? 14.468 -24.022 -33.225 1.00 40.12 275 ASN A C 1
ATOM 2172 O O . ASN A 1 275 ? 15.353 -24.679 -33.770 1.00 40.12 275 ASN A O 1
ATOM 2176 N N . THR A 1 276 ? 13.175 -24.258 -33.438 1.00 31.98 276 THR A N 1
ATOM 2177 C CA . THR A 1 276 ? 12.738 -24.964 -34.645 1.00 31.98 276 THR A CA 1
ATOM 2178 C C . THR A 1 276 ? 12.300 -23.905 -35.639 1.00 31.98 276 THR A C 1
ATOM 2180 O O . THR A 1 276 ? 11.263 -23.271 -35.465 1.00 31.98 276 THR A O 1
ATOM 2183 N N . VAL A 1 277 ? 13.124 -23.686 -36.664 1.00 40.50 277 VAL A N 1
ATOM 2184 C CA . VAL A 1 277 ? 12.752 -22.910 -37.847 1.00 40.50 277 VAL A CA 1
ATOM 2185 C C . VAL A 1 277 ? 11.614 -23.667 -38.531 1.00 40.50 277 VAL A C 1
ATOM 2187 O O . VAL A 1 277 ? 11.849 -24.615 -39.275 1.00 40.50 277 VAL A O 1
ATOM 2190 N N . LEU A 1 278 ? 10.373 -23.288 -38.236 1.00 30.69 278 LEU A N 1
ATOM 2191 C CA . LEU A 1 278 ? 9.217 -23.681 -39.028 1.00 30.69 278 LEU A CA 1
ATOM 2192 C C . LEU A 1 278 ? 8.955 -22.571 -40.038 1.00 30.69 278 LEU A C 1
ATOM 2194 O O . LEU A 1 278 ? 8.678 -21.427 -39.682 1.00 30.69 278 LEU A O 1
ATOM 2198 N N . GLN A 1 279 ? 9.105 -22.925 -41.312 1.00 32.81 279 GLN A N 1
ATOM 2199 C CA . GLN A 1 279 ? 8.710 -22.085 -42.430 1.00 32.81 279 GLN A CA 1
ATOM 2200 C C . GLN A 1 279 ? 7.232 -21.703 -42.295 1.00 32.81 279 GLN A C 1
ATOM 2202 O O . GLN A 1 279 ? 6.374 -22.546 -42.037 1.00 32.81 279 GLN A O 1
ATOM 2207 N N . VAL A 1 280 ? 6.974 -20.413 -42.488 1.00 31.84 280 VAL A N 1
ATOM 2208 C CA . VAL A 1 280 ? 5.657 -19.773 -42.520 1.00 31.84 280 VAL A CA 1
ATOM 2209 C C . VAL A 1 280 ? 4.780 -20.396 -43.613 1.00 31.84 280 VAL A C 1
ATOM 2211 O O . VAL A 1 280 ? 5.230 -20.536 -44.752 1.00 31.84 280 VAL A O 1
ATOM 2214 N N . PRO A 1 281 ? 3.496 -20.653 -43.316 1.00 31.44 281 PRO A N 1
ATOM 2215 C CA . PRO A 1 281 ? 2.452 -20.160 -44.210 1.00 31.44 281 PRO A CA 1
ATOM 2216 C C . PRO A 1 281 ? 1.493 -19.190 -43.505 1.00 31.44 281 PRO A C 1
ATOM 2218 O O . PRO A 1 281 ? 1.344 -19.182 -42.288 1.00 31.44 281 PRO A O 1
ATOM 2221 N N . GLN A 1 282 ? 0.888 -18.344 -44.335 1.00 32.34 282 GLN A N 1
ATOM 2222 C CA . GLN A 1 282 ? 0.113 -17.137 -44.040 1.00 32.34 282 GLN A CA 1
ATOM 2223 C C . GLN A 1 282 ? -1.072 -17.313 -43.059 1.00 32.34 282 GLN A C 1
ATOM 2225 O O . GLN A 1 282 ? -1.671 -18.378 -42.955 1.00 32.34 282 GLN A O 1
ATOM 2230 N N . ALA A 1 283 ? -1.410 -16.213 -42.373 1.00 32.16 283 ALA A N 1
ATOM 2231 C CA . ALA A 1 283 ? -2.470 -16.051 -41.363 1.00 32.16 283 ALA A CA 1
ATOM 2232 C C . ALA A 1 283 ? -3.901 -15.938 -41.960 1.00 32.16 283 ALA A C 1
ATOM 2234 O O . ALA A 1 283 ? -4.013 -15.892 -43.188 1.00 32.16 283 ALA A O 1
ATOM 2235 N N . PRO A 1 284 ? -4.987 -15.721 -41.167 1.00 50.47 284 PRO A N 1
ATOM 2236 C CA . PRO A 1 284 ? -5.194 -15.845 -39.702 1.00 50.47 284 PRO A CA 1
ATOM 2237 C C . PRO A 1 284 ? -6.472 -16.658 -39.329 1.00 50.47 284 PRO A C 1
ATOM 2239 O O . PRO A 1 284 ? -7.211 -17.027 -40.228 1.00 50.47 284 PRO A O 1
ATOM 2242 N N . GLN A 1 285 ? -6.754 -16.898 -38.030 1.00 31.42 285 GLN A N 1
ATOM 2243 C CA . GLN A 1 285 ? -8.082 -17.020 -37.342 1.00 31.42 285 GLN A CA 1
ATOM 2244 C C . GLN A 1 285 ? -7.844 -17.432 -35.842 1.00 31.42 285 GLN A C 1
ATOM 2246 O O . GLN A 1 285 ? -6.703 -17.740 -35.499 1.00 31.42 285 GLN A O 1
ATOM 2251 N N . PRO A 1 286 ? -8.819 -17.328 -34.904 1.00 33.50 286 PRO A N 1
ATOM 2252 C CA . PRO A 1 286 ? -8.685 -16.542 -33.673 1.00 33.50 286 PRO A CA 1
ATOM 2253 C C . PRO A 1 286 ? -8.350 -17.336 -32.394 1.00 33.50 286 PRO A C 1
ATOM 2255 O O . PRO A 1 286 ? -8.504 -18.552 -32.317 1.00 33.50 286 PRO A O 1
ATOM 2258 N N . LEU A 1 287 ? -7.936 -16.569 -31.377 1.00 41.22 287 LEU A N 1
ATOM 2259 C CA . LEU A 1 287 ? -7.614 -16.942 -29.992 1.00 41.22 287 LEU A CA 1
ATOM 2260 C C . LEU A 1 287 ? -8.475 -18.079 -29.413 1.00 41.22 287 LEU A C 1
ATOM 2262 O O . LEU A 1 287 ? -9.683 -17.927 -29.226 1.00 41.22 287 LEU A O 1
ATOM 2266 N N . GLN A 1 288 ? -7.814 -19.168 -29.010 1.00 32.41 288 GLN A N 1
ATOM 2267 C CA . GLN A 1 288 ? -8.348 -20.143 -28.060 1.00 32.41 288 GLN A CA 1
ATOM 2268 C C . GLN A 1 288 ? -7.379 -20.369 -26.892 1.00 32.41 288 GLN A C 1
ATOM 2270 O O . GLN A 1 288 ? -6.170 -20.178 -27.006 1.00 32.41 288 GLN A O 1
ATOM 2275 N N . ALA A 1 289 ? -7.985 -20.702 -25.754 1.00 31.72 289 ALA A N 1
ATOM 2276 C CA . ALA A 1 289 ? -7.457 -20.658 -24.397 1.00 31.72 289 ALA A CA 1
ATOM 2277 C C . ALA A 1 289 ? -6.206 -21.520 -24.134 1.00 31.72 289 ALA A C 1
ATOM 2279 O O . ALA A 1 289 ? -6.055 -22.617 -24.667 1.00 31.72 289 ALA A O 1
ATOM 2280 N N . LEU A 1 290 ? -5.350 -21.032 -23.229 1.00 31.48 290 LEU A N 1
ATOM 2281 C CA . LEU A 1 290 ? -4.200 -21.762 -22.687 1.00 31.48 290 LEU A CA 1
ATOM 2282 C C . LEU A 1 290 ? -4.650 -22.854 -21.687 1.00 31.48 290 LEU A C 1
ATOM 2284 O O . LEU A 1 290 ? -5.535 -22.587 -20.869 1.00 31.48 290 LEU A O 1
ATOM 2288 N N . PRO A 1 291 ? -4.039 -24.056 -21.700 1.00 32.12 291 PRO A N 1
ATOM 2289 C CA . PRO A 1 291 ? -4.339 -25.124 -20.750 1.00 32.12 291 PRO A CA 1
ATOM 2290 C C . PRO A 1 291 ? -3.579 -25.002 -19.416 1.00 32.12 291 PRO A C 1
ATOM 2292 O O . PRO A 1 291 ? -2.554 -24.333 -19.290 1.00 32.12 291 PRO A O 1
ATOM 2295 N N . VAL A 1 292 ? -4.132 -25.697 -18.421 1.00 31.22 292 VAL A N 1
ATOM 2296 C CA . VAL A 1 292 ? -3.758 -25.761 -17.001 1.00 31.22 292 VAL A CA 1
ATOM 2297 C C . VAL A 1 292 ? -2.466 -26.570 -16.750 1.00 31.22 292 VAL A C 1
ATOM 2299 O O . VAL A 1 292 ? -2.198 -27.559 -17.425 1.00 31.22 292 VAL A O 1
ATOM 2302 N N . TYR A 1 293 ? -1.713 -26.115 -15.739 1.00 35.31 293 TYR A N 1
ATOM 2303 C CA . TYR A 1 293 ? -0.466 -26.588 -15.104 1.00 35.31 293 TYR A CA 1
ATOM 2304 C C . TYR A 1 293 ? -0.062 -28.077 -15.152 1.00 35.31 293 TYR A C 1
ATOM 2306 O O . TYR A 1 293 ? -0.876 -28.977 -14.966 1.00 35.31 293 TYR A O 1
ATOM 2314 N N . ALA A 1 294 ? 1.263 -28.297 -15.128 1.00 30.25 294 ALA A N 1
ATOM 2315 C CA . ALA A 1 294 ? 1.900 -29.463 -14.508 1.00 30.25 294 ALA A CA 1
ATOM 2316 C C . ALA A 1 294 ? 3.042 -29.029 -13.557 1.00 30.25 294 ALA A C 1
ATOM 2318 O O . ALA A 1 294 ? 3.773 -28.078 -13.823 1.00 30.25 294 ALA A O 1
ATOM 2319 N N . SER A 1 295 ? 3.152 -29.717 -12.419 1.00 31.53 295 SER A N 1
ATOM 2320 C CA . SER A 1 295 ? 4.023 -29.448 -11.263 1.00 31.53 295 SER A CA 1
ATOM 2321 C C . SER A 1 295 ? 5.526 -29.661 -11.513 1.00 31.53 295 SER A C 1
ATOM 2323 O O . SER A 1 295 ? 5.915 -30.664 -12.108 1.00 31.53 295 SER A O 1
ATOM 2325 N N . VAL A 1 296 ? 6.366 -28.780 -10.952 1.00 33.38 296 VAL A N 1
ATOM 2326 C CA . VAL A 1 296 ? 7.844 -28.855 -10.965 1.00 33.38 296 VAL A CA 1
ATOM 2327 C C . VAL A 1 296 ? 8.375 -29.505 -9.663 1.00 33.38 296 VAL A C 1
ATOM 2329 O O . VAL A 1 296 ? 7.772 -29.292 -8.608 1.00 33.38 296 VAL A O 1
ATOM 2332 N N . PRO A 1 297 ? 9.486 -30.276 -9.680 1.00 32.16 297 PRO A N 1
ATOM 2333 C CA . PRO A 1 297 ? 10.039 -30.943 -8.496 1.00 32.16 297 PRO A CA 1
ATOM 2334 C C . PRO A 1 297 ? 10.790 -29.991 -7.550 1.00 32.16 297 PRO A C 1
ATOM 2336 O O . PRO A 1 297 ? 11.379 -28.996 -7.971 1.00 32.16 297 PRO A O 1
ATOM 2339 N N . ALA A 1 298 ? 10.827 -30.341 -6.262 1.00 29.58 298 ALA A N 1
ATOM 2340 C CA . ALA A 1 298 ? 11.500 -29.586 -5.206 1.00 29.58 298 ALA A CA 1
ATOM 2341 C C . ALA A 1 298 ? 13.024 -29.462 -5.423 1.00 29.58 298 ALA A C 1
ATOM 2343 O O . ALA A 1 298 ? 13.736 -30.461 -5.526 1.00 29.58 298 ALA A O 1
ATOM 2344 N N . MET A 1 299 ? 13.539 -28.227 -5.407 1.00 31.80 299 MET A N 1
ATOM 2345 C CA . MET A 1 299 ? 14.976 -27.942 -5.376 1.00 31.80 299 MET A CA 1
ATOM 2346 C C . MET A 1 299 ? 15.567 -28.245 -3.991 1.00 31.80 299 MET A C 1
ATOM 2348 O O . MET A 1 299 ? 15.461 -27.459 -3.050 1.00 31.80 299 MET A O 1
ATOM 2352 N N . THR A 1 300 ? 16.256 -29.375 -3.868 1.00 42.09 300 THR A N 1
ATOM 2353 C CA . THR A 1 300 ? 17.179 -29.657 -2.762 1.00 42.09 300 THR A CA 1
ATOM 2354 C C . THR A 1 300 ? 18.532 -29.001 -3.047 1.00 42.09 300 THR A C 1
ATOM 2356 O O . THR A 1 300 ? 19.286 -29.502 -3.877 1.00 42.09 300 THR A O 1
ATOM 2359 N N . GLY A 1 301 ? 18.856 -27.885 -2.379 1.00 42.72 301 GLY A N 1
ATOM 2360 C CA . GLY A 1 301 ? 20.119 -27.174 -2.649 1.00 42.72 301 GLY A CA 1
ATOM 2361 C C . GLY A 1 301 ? 20.767 -26.369 -1.517 1.00 42.72 301 GLY A C 1
ATOM 2362 O O . GLY A 1 301 ? 21.900 -25.926 -1.688 1.00 42.72 301 GLY A O 1
ATOM 2363 N N . TYR A 1 302 ? 20.144 -26.193 -0.346 1.00 43.66 302 TYR A N 1
ATOM 2364 C CA . TYR A 1 302 ? 20.770 -25.426 0.743 1.00 43.66 302 TYR A CA 1
ATOM 2365 C C . TYR A 1 302 ? 21.310 -26.337 1.851 1.00 43.66 302 TYR A C 1
ATOM 2367 O O . TYR A 1 302 ? 20.556 -27.033 2.528 1.00 43.66 302 TYR A O 1
ATOM 2375 N N . ARG A 1 303 ? 22.634 -26.302 2.070 1.00 59.22 303 ARG A N 1
ATOM 2376 C CA . ARG A 1 303 ? 23.300 -26.985 3.198 1.00 59.22 303 ARG A CA 1
ATOM 2377 C C . ARG A 1 303 ? 22.705 -26.501 4.521 1.00 59.22 303 ARG A C 1
ATOM 2379 O O . ARG A 1 303 ? 22.652 -25.299 4.743 1.00 59.22 303 ARG A O 1
ATOM 2386 N N . GLN A 1 304 ? 22.275 -27.395 5.405 1.00 73.38 304 GLN A N 1
ATOM 2387 C CA . GLN A 1 304 ? 21.702 -27.012 6.703 1.00 73.38 304 GLN A CA 1
ATOM 2388 C C . GLN A 1 304 ? 22.714 -26.229 7.565 1.00 73.38 304 GLN A C 1
ATOM 2390 O O . GLN A 1 304 ? 23.908 -26.532 7.557 1.00 73.38 304 GLN A O 1
ATOM 2395 N N . CYS A 1 305 ? 22.246 -25.212 8.301 1.00 77.12 305 CYS A N 1
ATOM 2396 C CA . CYS A 1 305 ? 23.074 -24.524 9.298 1.00 77.12 305 CYS A CA 1
ATOM 2397 C C . CYS A 1 305 ? 23.407 -25.476 10.459 1.00 77.12 305 CYS A C 1
ATOM 2399 O O . CYS A 1 305 ? 22.622 -26.365 10.788 1.00 77.12 305 CYS A O 1
ATOM 2401 N N . HIS A 1 306 ? 24.563 -25.290 11.101 1.00 76.00 306 HIS A N 1
ATOM 2402 C CA . HIS A 1 306 ? 24.910 -26.044 12.307 1.00 76.00 306 HIS A CA 1
ATOM 2403 C C . HIS A 1 306 ? 23.921 -25.782 13.453 1.00 76.00 306 HIS A C 1
ATOM 2405 O O . HIS A 1 306 ? 23.329 -24.707 13.560 1.00 76.00 306 HIS A O 1
ATOM 2411 N N . ARG A 1 307 ? 23.757 -26.775 14.336 1.00 68.12 307 ARG A N 1
ATOM 2412 C CA . ARG A 1 307 ? 22.842 -26.723 15.486 1.00 68.12 307 ARG A CA 1
ATOM 2413 C C . ARG A 1 307 ? 23.119 -25.470 16.335 1.00 68.12 307 ARG A C 1
ATOM 2415 O O . ARG A 1 307 ? 24.249 -25.251 16.760 1.00 68.12 307 ARG A O 1
ATOM 2422 N N . GLY A 1 308 ? 22.092 -24.648 16.564 1.00 73.19 308 GLY A N 1
ATOM 2423 C CA . GLY A 1 308 ? 22.197 -23.371 17.294 1.00 73.19 308 GLY A CA 1
ATOM 2424 C C . GLY A 1 308 ? 22.427 -22.128 16.421 1.00 73.19 308 GLY A C 1
ATOM 2425 O O . GLY A 1 308 ? 22.535 -21.021 16.954 1.00 73.19 308 GLY A O 1
ATOM 2426 N N . TYR A 1 309 ? 22.475 -22.293 15.097 1.00 80.00 309 TYR A N 1
ATOM 2427 C CA . TYR A 1 309 ? 22.542 -21.205 14.125 1.00 80.00 309 TYR A CA 1
ATOM 2428 C C . TYR A 1 309 ? 21.296 -21.216 13.242 1.00 80.00 309 TYR A C 1
ATOM 2430 O O . TYR A 1 309 ? 20.896 -22.266 12.748 1.00 80.00 309 TYR A O 1
ATOM 2438 N N . ASN A 1 310 ? 20.733 -20.037 12.995 1.00 66.00 310 ASN A N 1
ATOM 2439 C CA . ASN A 1 310 ? 19.676 -19.833 12.011 1.00 66.00 310 ASN A CA 1
ATOM 2440 C C . ASN A 1 310 ? 20.216 -19.032 10.833 1.00 66.00 310 ASN A C 1
ATOM 2442 O O . ASN A 1 310 ? 21.115 -18.205 10.982 1.00 66.00 310 ASN A O 1
ATOM 2446 N N . ARG A 1 311 ? 19.676 -19.295 9.646 1.00 76.06 311 ARG A N 1
ATOM 2447 C CA . ARG A 1 311 ? 20.026 -18.545 8.445 1.00 76.06 311 ARG A CA 1
ATOM 2448 C C . ARG A 1 311 ? 19.370 -17.166 8.513 1.00 76.06 311 ARG A C 1
ATOM 2450 O O . ARG A 1 311 ? 18.171 -17.077 8.753 1.00 76.06 311 ARG A O 1
ATOM 2457 N N . ASP A 1 312 ? 20.157 -16.113 8.346 1.00 68.31 312 ASP A N 1
ATOM 2458 C CA . ASP A 1 312 ? 19.645 -14.757 8.189 1.00 68.31 312 ASP A CA 1
ATOM 2459 C C . ASP A 1 312 ? 19.112 -14.531 6.764 1.00 68.31 312 ASP A C 1
ATOM 2461 O O . ASP A 1 312 ? 19.267 -15.366 5.868 1.00 68.31 312 ASP A O 1
ATOM 2465 N N . TRP A 1 313 ? 18.486 -13.377 6.555 1.00 41.28 313 TRP A N 1
ATOM 2466 C CA . TRP A 1 313 ? 17.890 -12.965 5.283 1.00 41.28 313 TRP A CA 1
ATOM 2467 C C . TRP A 1 313 ? 18.908 -12.802 4.138 1.00 41.28 313 TRP A C 1
ATOM 2469 O O . TRP A 1 313 ? 18.514 -12.792 2.979 1.00 41.28 313 TRP A O 1
ATOM 2479 N N . THR A 1 314 ? 20.213 -12.733 4.435 1.00 53.62 314 THR A N 1
ATOM 2480 C CA . THR A 1 314 ? 21.293 -12.727 3.426 1.00 53.62 314 THR A CA 1
ATOM 2481 C C . THR A 1 314 ? 21.778 -14.133 3.071 1.00 53.62 314 THR A C 1
ATOM 2483 O O . THR A 1 314 ? 22.729 -14.301 2.307 1.00 53.62 314 THR A O 1
ATOM 2486 N N . GLY A 1 315 ? 21.170 -15.166 3.657 1.00 54.94 315 GLY A N 1
ATOM 2487 C CA . GLY A 1 315 ? 21.566 -16.549 3.455 1.00 54.94 315 GLY A CA 1
ATOM 2488 C C . GLY A 1 315 ? 22.736 -17.006 4.335 1.00 54.94 315 GLY A C 1
ATOM 2489 O O . GLY A 1 315 ? 23.213 -18.125 4.137 1.00 54.94 315 GLY A O 1
ATOM 2490 N N . ARG A 1 316 ? 23.197 -16.218 5.320 1.00 70.81 316 ARG A N 1
ATOM 2491 C CA . ARG A 1 316 ? 24.322 -16.573 6.212 1.00 70.81 316 ARG A CA 1
ATOM 2492 C C . ARG A 1 316 ? 23.826 -17.175 7.529 1.00 70.81 316 ARG A C 1
ATOM 2494 O O . ARG A 1 316 ? 22.870 -16.688 8.115 1.00 70.81 316 ARG A O 1
ATOM 2501 N N . CYS A 1 317 ? 24.479 -18.217 8.042 1.00 76.38 317 CYS A N 1
ATOM 2502 C CA . CYS A 1 317 ? 24.123 -18.801 9.343 1.00 76.38 317 CYS A CA 1
ATOM 2503 C C . CYS A 1 317 ? 24.640 -17.919 10.499 1.00 76.38 317 CYS A C 1
ATOM 2505 O O . CYS A 1 317 ? 25.849 -17.724 10.623 1.00 76.38 317 CYS A O 1
ATOM 2507 N N . ARG A 1 318 ? 23.756 -17.422 11.375 1.00 76.75 318 ARG A N 1
ATOM 2508 C CA . ARG A 1 318 ? 24.092 -16.648 12.585 1.00 76.75 318 ARG A CA 1
ATOM 2509 C C . ARG A 1 318 ? 23.577 -17.319 13.856 1.00 76.75 318 ARG A C 1
ATOM 2511 O O . ARG A 1 318 ? 22.538 -17.974 13.856 1.00 76.75 318 ARG A O 1
ATOM 2518 N N . ARG A 1 319 ? 24.319 -17.147 14.952 1.00 71.75 319 ARG A N 1
ATOM 2519 C CA . ARG A 1 319 ? 23.992 -17.707 16.270 1.00 71.75 319 ARG A CA 1
ATOM 2520 C C . ARG A 1 319 ? 22.830 -16.929 16.890 1.00 71.75 319 ARG A C 1
ATOM 2522 O O . ARG A 1 319 ? 22.874 -15.702 16.919 1.00 71.75 319 ARG A O 1
ATOM 2529 N N . MET A 1 320 ? 21.816 -17.629 17.395 1.00 60.09 320 MET A N 1
ATOM 2530 C CA . MET A 1 320 ? 20.719 -16.982 18.122 1.00 60.09 320 MET A CA 1
ATOM 2531 C C . MET A 1 320 ? 21.236 -16.426 19.453 1.00 60.09 320 MET A C 1
ATOM 2533 O O . MET A 1 320 ? 21.742 -17.178 20.287 1.00 60.09 320 MET A O 1
ATOM 2537 N N . ILE A 1 321 ? 21.114 -15.114 19.651 1.00 54.91 321 ILE A N 1
ATOM 2538 C CA . ILE A 1 321 ? 21.288 -14.483 20.960 1.00 54.91 321 ILE A CA 1
ATOM 2539 C C . ILE A 1 321 ? 19.890 -14.409 21.568 1.00 54.91 321 ILE A C 1
ATOM 2541 O O . ILE A 1 321 ? 19.024 -13.721 21.034 1.00 54.91 321 ILE A O 1
ATOM 2545 N N . ALA A 1 322 ? 19.646 -15.167 22.637 1.00 40.62 322 ALA A N 1
ATOM 2546 C CA . ALA A 1 322 ? 18.380 -15.094 23.354 1.00 40.62 322 ALA A CA 1
ATOM 2547 C C . ALA A 1 322 ? 18.217 -13.691 23.972 1.00 40.62 322 ALA A C 1
ATOM 2549 O O . ALA A 1 322 ? 19.178 -13.190 24.570 1.00 40.62 322 ALA A O 1
ATOM 2550 N N . PRO A 1 323 ? 17.040 -13.052 23.858 1.00 37.03 323 PRO A N 1
ATOM 2551 C CA . PRO A 1 323 ? 16.757 -11.845 24.618 1.00 37.03 323 PRO A CA 1
ATOM 2552 C C . PRO A 1 323 ? 16.785 -12.186 26.113 1.00 37.03 323 PRO A C 1
ATOM 2554 O O . PRO A 1 323 ? 16.149 -13.143 26.557 1.00 37.03 323 PRO A O 1
ATOM 2557 N N . ARG A 1 324 ? 17.569 -11.427 26.884 1.00 39.34 324 ARG A N 1
ATOM 2558 C CA . ARG A 1 324 ? 17.493 -11.454 28.347 1.00 39.34 324 ARG A CA 1
ATOM 2559 C C . ARG A 1 324 ? 16.225 -10.699 28.745 1.00 39.34 324 ARG A C 1
ATOM 2561 O O . ARG A 1 324 ? 16.137 -9.506 28.460 1.00 39.34 324 ARG A O 1
ATOM 2568 N N . TYR A 1 325 ? 15.272 -11.416 29.331 1.00 41.91 325 TYR A N 1
ATOM 2569 C CA . TYR A 1 325 ? 14.169 -10.847 30.104 1.00 41.91 325 TYR A CA 1
ATOM 2570 C C . TYR A 1 325 ? 14.629 -10.587 31.537 1.00 41.91 325 TYR A C 1
ATOM 2572 O O . TYR A 1 325 ? 15.462 -11.389 32.026 1.00 41.91 325 TYR A O 1
#

Foldseek 3Di:
DDDDDDDDPDPPPPPPPPPPVVVVVLPPVLDDLPCALVNLVVNLVVLVVQLVVCVVVVPLQSLVVSVCCCPPPVVVSVVVSLVVDDPVSVVVSLLSSLCSCCSSLQAVDSGPQWADEPHDIDGFQDAPVVAHHQWGWHADSSRHIDTDHHPPLLQWDDDPRDTDGFLACPPHDPQWTWAADPVRDIDTDGDQPQEDSPSFWDQADLPPLVVLVVVCVVPVNLSIFGFPDDHPSADPQWTWHDGNRDIDTDRDDPDDDPDDDDDDDDDDDDDDDDDDPDDDDDDDDDDDDDDDDDDDDDDDDQDDDPPQWDQDPVRDTDHDDDDDD

Organism: Daphnia pulex (NCBI:txid6669)

Sequence (325 aa):
MKPSENFVRIAVVTFTLVYSATITDATYEYYDPGSGTAGMMAKMNRMEDEIQKALASDCSTQTNDLSTYMQTLWWPNIQYQMARIPTQEQVPVQQQYARLQYMLGMRKCPSTQETFYQGECHEIGVSGNPCPRNQQLYDRPDNNGYCYCQRGLSDFVYMDGQCYQQNEQGPCDDTQWLVVREDRTPVCQQVPRGCPADGQHVYWSCGSNTECQRQTRRNSVGMCSRLGSQQPSCGVGAKLYRTGTSYYCGRPRVTVDDWVEPNVILPPSTSTCSNTVLQVPQAPQPLQALPVYASVPAMTGYRQCHRGYNRDWTGRCRRMIAPRY

pLDDT: mean 70.21, std 23.11, range [24.75, 96.75]

InterPro domains:
  IPR031993 Domain of unknown function DUF4789 [PF16033] (129-230)

Radius of gyration: 29.89 Å; chains: 1; bounding box: 65×81×86 Å

Secondary structure (DSSP, 8-state):
--------------------HHHHHHHHS---TT-HHHHHHHHHHHHHHHHHHHHHTT-HHHHHHHHHHIIIIIHHHHHHHHTTS-HHHHHHHHHHHHHHHHHTTS-SSSSTTEEEETTEEEETT-BSTTSPTTEEEE--TTSB-EEEEPTT-TTEEEETTEEEETTB-TTSPTTEEEEE-TTS-EEEEEPPTT---BSSEEE---TT-HHHHHHHHHHS-TTEEETTSBPTTSPTT-EEEEETTEEEEE----------PPP-------------------------PPPP--PPPP----PPPPTTEEE-TTS-EEE------